Protein AF-A0A9E1S412-F1 (afdb_monomer)

Nearest PDB structures (foldseek):
  6pbd-assembly1_A  TM=6.858E-01  e=4.373E-04  Caulobacter vibrioides
  6pbd-assembly1_B  TM=6.232E-01  e=2.403E-04  Caulobacter vibrioides

pLDDT: mean 79.38, std 18.87, range [29.25, 98.44]

Foldseek 3Di:
DDDDDDDDDDDDDPDDVVRVVLVVQQPDDDDDHDAALVVLLVCLLQDLCQFVDAQLVLQVLQQLLLCVLQVNPHPVRHPDPDGDDHPQWGKAFLCALLNVVAPDDDPPDDPVNQNSLSSHSLRIHTDGPVLCVQAPNAHCDDDSHPLVSCVVPNDGSLSVVVCVPQPSDDDSVSSSVSSSVSSSSSCVSPPRRPPRDHDPPPPPPPPDGGPDDAQQNCCSVVLDHAQWKKDFPDPVRPPFIWGQHSNRWIGGPNDTHPHQQVVVCVVVVDRDDRQQTMWIDDPNDIGRSVVSVVVSCVVSVHDDPPPPDD

Structure (mmCIF, N/CA/C/O backbone):
data_AF-A0A9E1S412-F1
#
_entry.id   AF-A0A9E1S412-F1
#
loop_
_atom_site.group_PDB
_atom_site.id
_atom_site.type_symbol
_atom_site.label_atom_id
_atom_site.label_alt_id
_atom_site.label_comp_id
_atom_site.label_asym_id
_atom_site.label_entity_id
_atom_site.label_seq_id
_atom_site.pdbx_PDB_ins_code
_atom_site.Cartn_x
_atom_site.Cartn_y
_atom_site.Cartn_z
_atom_site.occupancy
_atom_site.B_iso_or_equiv
_atom_site.auth_seq_id
_atom_site.auth_comp_id
_atom_site.auth_asym_id
_atom_site.auth_atom_id
_atom_site.pdbx_PDB_model_num
ATOM 1 N N . MET A 1 1 ? -3.615 66.975 25.164 1.00 39.19 1 MET A N 1
ATOM 2 C CA . MET A 1 1 ? -4.094 66.264 23.963 1.00 39.19 1 MET A CA 1
ATOM 3 C C . MET A 1 1 ? -3.037 65.245 23.604 1.00 39.19 1 MET A C 1
ATOM 5 O O . MET A 1 1 ? -2.014 65.592 23.035 1.00 39.19 1 MET A O 1
ATOM 9 N N . THR A 1 2 ? -3.237 64.037 24.107 1.00 38.09 2 THR A N 1
ATOM 10 C CA . THR A 1 2 ? -2.437 62.837 23.865 1.00 38.09 2 THR A CA 1
ATOM 11 C C . THR A 1 2 ? -2.803 62.297 22.485 1.00 38.09 2 THR A C 1
ATOM 13 O O . THR A 1 2 ? -3.971 62.000 22.249 1.00 38.09 2 THR A O 1
ATOM 16 N N . GLY A 1 3 ? -1.840 62.254 21.565 1.00 35.47 3 GLY A N 1
ATOM 17 C CA . GLY A 1 3 ? -1.985 61.601 20.266 1.00 35.47 3 GLY A CA 1
ATOM 18 C C . GLY A 1 3 ? -1.289 60.250 20.325 1.00 35.47 3 GLY A C 1
ATOM 19 O O . GLY A 1 3 ? -0.070 60.209 20.463 1.00 35.47 3 GLY A O 1
ATOM 20 N N . ASP A 1 4 ? -2.092 59.193 20.299 1.00 37.78 4 ASP A N 1
ATOM 21 C CA . ASP A 1 4 ? -1.683 57.792 20.302 1.00 37.78 4 ASP A CA 1
ATOM 22 C C . ASP A 1 4 ? -0.984 57.416 18.987 1.00 37.78 4 ASP A C 1
ATOM 24 O O . ASP A 1 4 ? -1.357 57.895 17.910 1.00 37.78 4 ASP A O 1
ATOM 28 N N . SER A 1 5 ? 0.034 56.562 19.089 1.00 37.34 5 SER A N 1
ATOM 29 C CA . SER A 1 5 ? 0.754 55.972 17.955 1.00 37.34 5 SER A CA 1
ATOM 30 C C . SER A 1 5 ? -0.156 55.041 17.145 1.00 37.34 5 SER A C 1
ATOM 32 O O . SER A 1 5 ? -0.954 54.316 17.737 1.00 37.34 5 SER A O 1
ATOM 34 N N . PRO A 1 6 ? -0.012 54.967 15.810 1.00 40.72 6 PRO A N 1
ATOM 35 C CA . PRO A 1 6 ? -0.669 53.930 15.035 1.00 40.72 6 PRO A CA 1
ATOM 36 C C . PRO A 1 6 ? 0.031 52.583 15.253 1.00 40.72 6 PRO A C 1
ATOM 38 O O . PRO A 1 6 ? 1.228 52.420 15.009 1.00 40.72 6 PRO A O 1
ATOM 41 N N . ASP A 1 7 ? -0.780 51.650 15.730 1.00 40.22 7 ASP A N 1
ATOM 42 C CA . ASP A 1 7 ? -0.533 50.235 15.962 1.00 40.22 7 ASP A CA 1
ATOM 43 C C . ASP A 1 7 ? 0.070 49.558 14.715 1.00 40.22 7 ASP A C 1
ATOM 45 O O . ASP A 1 7 ? -0.512 49.563 13.624 1.00 40.22 7 ASP A O 1
ATOM 49 N N . THR A 1 8 ? 1.272 48.998 14.855 1.00 37.06 8 THR A N 1
ATOM 50 C CA . THR A 1 8 ? 1.913 48.185 13.819 1.00 37.06 8 THR A CA 1
ATOM 51 C C . THR A 1 8 ? 1.255 46.814 13.810 1.00 37.06 8 THR A C 1
ATOM 53 O O . THR A 1 8 ? 1.622 45.943 14.598 1.00 37.06 8 THR A O 1
ATOM 56 N N . ALA A 1 9 ? 0.295 46.612 12.909 1.00 35.53 9 ALA A N 1
ATOM 57 C CA . ALA A 1 9 ? -0.273 45.297 12.650 1.00 35.53 9 ALA A CA 1
ATOM 58 C C . ALA A 1 9 ? 0.839 44.323 12.219 1.00 35.53 9 ALA A C 1
ATOM 60 O O . ALA A 1 9 ? 1.439 44.465 11.151 1.00 35.53 9 ALA A O 1
ATOM 61 N N . THR A 1 10 ? 1.127 43.335 13.063 1.00 34.06 10 THR A N 1
ATOM 62 C CA . THR A 1 10 ? 1.978 42.194 12.725 1.00 34.06 10 THR A CA 1
ATOM 63 C C . THR A 1 10 ? 1.306 41.373 11.617 1.00 34.06 10 THR A C 1
ATOM 65 O O . THR A 1 10 ? 0.131 41.023 11.742 1.00 34.06 10 THR A O 1
ATOM 68 N N . PRO A 1 11 ? 2.005 41.055 10.511 1.00 33.34 11 PRO A N 1
ATOM 69 C CA . PRO A 1 11 ? 1.415 40.271 9.437 1.00 33.34 11 PRO A CA 1
ATOM 70 C C . PRO A 1 11 ? 1.185 38.833 9.912 1.00 33.34 11 PRO A C 1
ATOM 72 O O . PRO A 1 11 ? 2.072 38.204 10.489 1.00 33.34 11 PRO A O 1
ATOM 75 N N . TYR A 1 12 ? -0.016 38.313 9.660 1.00 33.06 12 TYR A N 1
ATOM 76 C CA . TYR A 1 12 ? -0.374 36.920 9.911 1.00 33.06 12 TYR A CA 1
ATOM 77 C C . TYR A 1 12 ? 0.504 36.023 9.022 1.00 33.06 12 TYR A C 1
ATOM 79 O O . TYR A 1 12 ? 0.342 35.988 7.801 1.00 33.06 12 TYR A O 1
ATOM 87 N N . VAL A 1 13 ? 1.489 35.348 9.619 1.00 34.59 13 VAL A N 1
ATOM 88 C CA . VAL A 1 13 ? 2.368 34.411 8.912 1.00 34.59 13 VAL A CA 1
ATOM 89 C C . VAL A 1 13 ? 1.616 33.094 8.766 1.00 34.59 13 VAL A C 1
ATOM 91 O O . VAL A 1 13 ? 1.436 32.365 9.740 1.00 34.59 13 VAL A O 1
ATOM 94 N N . TRP A 1 14 ? 1.173 32.779 7.551 1.00 29.25 14 TRP A N 1
ATOM 95 C CA . TRP A 1 14 ? 0.696 31.438 7.223 1.00 29.25 14 TRP A CA 1
ATOM 96 C C . TRP A 1 14 ? 1.839 30.444 7.454 1.00 29.25 14 TRP A C 1
ATOM 98 O O . TRP A 1 14 ? 2.854 30.490 6.759 1.00 29.25 14 TRP A O 1
ATOM 108 N N . GLN A 1 15 ? 1.706 29.563 8.445 1.00 31.62 15 GLN A N 1
ATOM 109 C CA . GLN A 1 15 ? 2.625 28.440 8.603 1.00 31.62 15 GLN A CA 1
ATOM 110 C C . GLN A 1 15 ? 2.306 27.404 7.521 1.00 31.62 15 GLN A C 1
ATOM 112 O O . GLN A 1 15 ? 1.174 26.938 7.405 1.00 31.62 15 GLN A O 1
ATOM 117 N N . THR A 1 16 ? 3.296 27.056 6.704 1.00 37.75 16 THR A N 1
ATOM 118 C CA . THR A 1 16 ? 3.197 25.976 5.715 1.00 37.75 16 THR A CA 1
ATOM 119 C C . THR A 1 16 ? 2.869 24.655 6.436 1.00 37.75 16 THR A C 1
ATOM 121 O O . THR A 1 16 ? 3.415 24.437 7.519 1.00 37.75 16 THR A O 1
ATOM 124 N N . PRO A 1 17 ? 2.065 23.731 5.866 1.00 48.97 17 PRO A N 1
ATOM 125 C CA . PRO A 1 17 ? 1.661 22.484 6.538 1.00 48.97 17 PRO A CA 1
ATOM 126 C C . PRO A 1 17 ? 2.831 21.659 7.094 1.00 48.97 17 PRO A C 1
ATOM 128 O O . PRO A 1 17 ? 2.714 21.050 8.154 1.00 48.97 17 PRO A O 1
ATOM 131 N N . LYS A 1 18 ? 3.994 21.720 6.429 1.00 50.47 18 LYS A N 1
ATOM 132 C CA . LYS A 1 18 ? 5.251 21.105 6.878 1.00 50.47 18 LYS A CA 1
ATOM 133 C C . LYS A 1 18 ? 5.673 21.569 8.281 1.00 50.47 18 LYS A C 1
ATOM 135 O O . LYS A 1 18 ? 6.082 20.747 9.089 1.00 50.47 18 LYS A O 1
ATOM 140 N N . ASN A 1 19 ? 5.516 22.857 8.591 1.00 54.50 19 ASN A N 1
ATOM 141 C CA . ASN A 1 19 ? 5.926 23.435 9.874 1.00 54.50 19 ASN A CA 1
ATOM 142 C C . ASN A 1 19 ? 4.977 23.047 11.017 1.00 54.50 19 ASN A C 1
ATOM 144 O O . ASN A 1 19 ? 5.411 22.952 12.161 1.00 54.50 19 ASN A O 1
ATOM 148 N N . ILE A 1 20 ? 3.700 22.810 10.706 1.00 58.69 20 ILE A N 1
ATOM 149 C CA . ILE A 1 20 ? 2.689 22.394 11.687 1.00 58.69 20 ILE A CA 1
ATOM 150 C C . ILE A 1 20 ? 2.916 20.931 12.074 1.00 58.69 20 ILE A C 1
ATOM 152 O O . ILE A 1 20 ? 3.012 20.622 13.256 1.00 58.69 20 ILE A O 1
ATOM 156 N N . VAL A 1 21 ? 3.090 20.054 11.080 1.00 59.97 21 VAL A N 1
ATOM 157 C CA . VAL A 1 21 ? 3.388 18.630 11.306 1.00 59.97 21 VAL A CA 1
ATOM 158 C C . VAL A 1 21 ? 4.716 18.461 12.042 1.00 59.97 21 VAL A C 1
ATOM 160 O O . VAL A 1 21 ? 4.792 17.694 12.994 1.00 59.97 21 VAL A O 1
ATOM 163 N N . GLN A 1 22 ? 5.749 19.215 11.651 1.00 60.22 22 GLN A N 1
ATOM 164 C CA . GLN A 1 22 ? 7.050 19.168 12.314 1.00 60.22 22 GLN A CA 1
ATOM 165 C C . GLN A 1 22 ? 6.948 19.555 13.792 1.00 60.22 22 GLN A C 1
ATOM 167 O O . GLN A 1 22 ? 7.463 18.838 14.642 1.00 60.22 22 GLN A O 1
ATOM 172 N N . LYS A 1 23 ? 6.253 20.657 14.101 1.00 61.94 23 LYS A N 1
ATOM 173 C CA . LYS A 1 23 ? 6.053 21.107 15.479 1.00 61.94 23 LYS A CA 1
ATOM 174 C C . LYS A 1 23 ? 5.300 20.064 16.311 1.00 61.94 23 LYS A C 1
ATOM 176 O O . LYS A 1 23 ? 5.753 19.729 17.399 1.00 61.94 23 LYS A O 1
ATOM 181 N N . GLU A 1 24 ? 4.199 19.534 15.782 1.00 63.19 24 GLU A N 1
ATOM 182 C CA . GLU A 1 24 ? 3.374 18.543 16.481 1.00 63.19 24 GLU A CA 1
ATOM 183 C C . GLU A 1 24 ? 4.162 17.258 16.774 1.00 63.19 24 GLU A C 1
ATOM 185 O O . GLU A 1 24 ? 4.124 16.743 17.886 1.00 63.19 24 GLU A O 1
ATOM 190 N N . LEU A 1 25 ? 4.944 16.771 15.804 1.00 58.53 25 LEU A N 1
ATOM 191 C CA . LEU A 1 25 ? 5.782 15.582 15.975 1.00 58.53 25 LEU A CA 1
ATOM 192 C C . LEU A 1 25 ? 6.907 15.798 16.997 1.00 58.53 25 LEU A C 1
ATOM 194 O O . LEU A 1 25 ? 7.228 14.882 17.747 1.00 58.53 25 LEU A O 1
ATOM 198 N N . THR A 1 26 ? 7.509 16.990 17.058 1.00 60.19 26 THR A N 1
ATOM 199 C CA . THR A 1 26 ? 8.566 17.300 18.040 1.00 60.19 26 THR A CA 1
ATOM 200 C C . THR A 1 26 ? 8.026 17.441 19.471 1.00 60.19 26 THR A C 1
ATOM 202 O O . THR A 1 26 ? 8.777 17.251 20.426 1.00 60.19 26 THR A O 1
ATOM 205 N N . GLU A 1 27 ? 6.739 17.750 19.642 1.00 64.75 27 GLU A N 1
ATOM 206 C CA . GLU A 1 27 ? 6.094 17.902 20.954 1.00 64.75 27 GLU A CA 1
ATOM 207 C C . GLU A 1 27 ? 5.559 16.568 21.536 1.00 64.75 27 GLU A C 1
ATOM 209 O O . GLU A 1 27 ? 5.221 16.509 22.721 1.00 64.75 27 GLU A O 1
ATOM 214 N N . GLN A 1 28 ? 5.534 15.473 20.761 1.00 58.72 28 GLN A N 1
ATOM 215 C CA . GLN A 1 28 ? 5.089 14.143 21.210 1.00 58.72 28 GLN A CA 1
ATOM 216 C C . GLN A 1 28 ? 6.216 13.351 21.895 1.00 58.72 28 GLN A C 1
ATOM 218 O O . GLN A 1 28 ? 7.282 13.161 21.317 1.00 58.72 28 GLN A O 1
ATOM 223 N N . THR A 1 29 ? 5.990 12.840 23.116 1.00 51.75 29 THR A N 1
ATOM 224 C CA . THR A 1 29 ? 7.086 12.264 23.928 1.00 51.75 29 THR A CA 1
ATOM 225 C C . THR A 1 29 ? 6.933 10.823 24.429 1.00 51.75 29 THR A C 1
ATOM 227 O O . THR A 1 29 ? 7.958 10.257 24.792 1.00 51.75 29 THR A O 1
ATOM 230 N N . GLU A 1 30 ? 5.760 10.161 24.428 1.00 51.12 30 GLU A N 1
ATOM 231 C CA . GLU A 1 30 ? 5.682 8.823 25.079 1.00 51.12 30 GLU A CA 1
ATOM 232 C C . GLU A 1 30 ? 4.890 7.691 24.381 1.00 51.12 30 GLU A C 1
ATOM 234 O O . GLU A 1 30 ? 5.199 6.530 24.645 1.00 51.12 30 GLU A O 1
ATOM 239 N N . ALA A 1 31 ? 3.934 7.946 23.471 1.00 46.09 31 ALA A N 1
ATOM 240 C CA . ALA A 1 31 ? 3.118 6.868 22.859 1.00 46.09 31 ALA A CA 1
ATOM 241 C C . ALA A 1 31 ? 3.004 6.889 21.319 1.00 46.09 31 ALA A C 1
ATOM 243 O O . ALA A 1 31 ? 2.560 5.905 20.733 1.00 46.09 31 ALA A O 1
ATOM 244 N N . LEU A 1 32 ? 3.411 7.984 20.668 1.00 51.34 32 LEU A N 1
ATOM 245 C CA . LEU A 1 32 ? 3.222 8.242 19.230 1.00 51.34 32 LEU A CA 1
ATOM 246 C C . LEU A 1 32 ? 4.526 8.645 18.512 1.00 51.34 32 LEU A C 1
ATOM 248 O O . LEU A 1 32 ? 4.483 9.136 17.389 1.00 51.34 32 LEU A O 1
ATOM 252 N N . ALA A 1 33 ? 5.688 8.473 19.151 1.00 56.91 33 ALA A N 1
ATOM 253 C CA . ALA A 1 33 ? 6.927 9.018 18.604 1.00 56.91 33 ALA A CA 1
ATOM 254 C C . ALA A 1 33 ? 7.311 8.345 17.275 1.00 56.91 33 ALA A C 1
ATOM 256 O O . ALA A 1 33 ? 7.256 7.119 17.133 1.00 56.91 33 ALA A O 1
ATOM 257 N N . TRP A 1 34 ? 7.732 9.171 16.322 1.00 66.06 34 TRP A N 1
ATOM 258 C CA . TRP A 1 34 ? 8.108 8.764 14.975 1.00 66.06 34 TRP A CA 1
ATOM 259 C C . TRP A 1 34 ? 9.398 7.919 15.010 1.00 66.06 34 TRP A C 1
ATOM 261 O O . TRP A 1 34 ? 10.377 8.320 15.653 1.00 66.06 34 TRP A O 1
ATOM 271 N N . PRO A 1 35 ? 9.447 6.735 14.373 1.00 71.94 35 PRO A N 1
ATOM 272 C CA . PRO A 1 35 ? 10.670 5.939 14.344 1.00 71.94 35 PRO A CA 1
ATOM 273 C C . PRO A 1 35 ? 11.760 6.684 13.569 1.00 71.94 35 PRO A C 1
ATOM 275 O O . PRO A 1 35 ? 11.462 7.367 12.597 1.00 71.94 35 PRO A O 1
ATOM 278 N N . GLY A 1 36 ? 13.025 6.526 13.969 1.00 77.88 36 GLY A N 1
ATOM 279 C CA . GLY A 1 36 ? 14.158 6.983 13.152 1.00 77.88 36 GLY A CA 1
ATOM 280 C C . GLY A 1 36 ? 14.131 6.345 11.756 1.00 77.88 36 GLY A C 1
ATOM 281 O O . GLY A 1 36 ? 13.702 5.199 11.642 1.00 77.88 36 GLY A O 1
ATOM 282 N N . ASP A 1 37 ? 14.639 7.029 10.725 1.00 84.38 37 ASP A N 1
ATOM 283 C CA . ASP A 1 37 ? 14.577 6.558 9.328 1.00 84.38 37 ASP A CA 1
ATOM 284 C C . ASP A 1 37 ? 15.148 5.139 9.171 1.00 84.38 37 ASP A C 1
ATOM 286 O O . ASP A 1 37 ? 14.521 4.268 8.576 1.00 84.38 37 ASP A O 1
ATOM 290 N N . GLN A 1 38 ? 16.295 4.861 9.800 1.00 83.12 38 GLN A N 1
ATOM 291 C CA . GLN A 1 38 ? 16.907 3.529 9.785 1.00 83.12 38 GLN A CA 1
ATOM 292 C C . GLN A 1 38 ? 16.012 2.466 10.440 1.00 83.12 38 GLN A C 1
ATOM 294 O O . GLN A 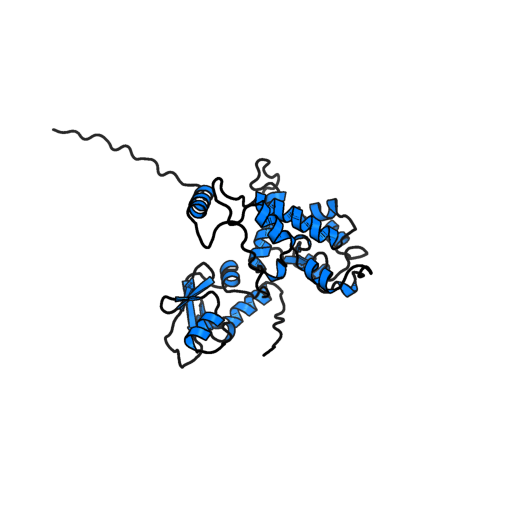1 38 ? 15.872 1.358 9.930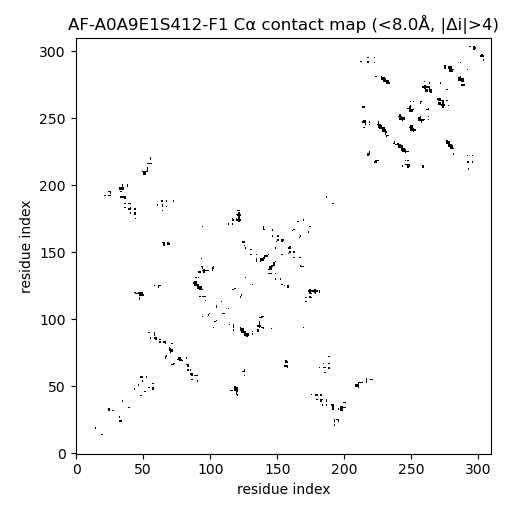 1.00 83.12 38 GLN A O 1
ATOM 299 N N . ALA A 1 39 ? 15.376 2.815 11.557 1.00 79.81 39 ALA A N 1
ATOM 300 C CA . ALA A 1 39 ? 14.492 1.910 12.278 1.00 79.81 39 ALA A CA 1
ATOM 301 C C . ALA A 1 39 ? 13.198 1.647 11.483 1.00 79.81 39 ALA A C 1
ATOM 303 O O . ALA A 1 39 ? 12.689 0.529 11.476 1.00 79.81 39 ALA A O 1
ATOM 304 N N . LEU A 1 40 ? 12.691 2.662 10.773 1.00 85.12 40 LEU A N 1
ATOM 305 C CA . LEU A 1 40 ? 11.576 2.528 9.838 1.00 85.12 40 LEU A CA 1
ATOM 306 C C . LEU A 1 40 ? 11.928 1.566 8.695 1.00 85.12 40 LEU A C 1
ATOM 308 O O . LEU A 1 40 ? 11.149 0.657 8.412 1.00 85.12 40 LEU A O 1
ATOM 312 N N . ILE A 1 41 ? 13.101 1.737 8.076 1.00 85.62 41 ILE A N 1
ATOM 313 C CA . ILE A 1 41 ? 13.578 0.881 6.981 1.00 85.62 41 ILE A CA 1
ATOM 314 C C . ILE A 1 41 ? 13.687 -0.577 7.442 1.00 85.62 41 ILE A C 1
ATOM 316 O O . ILE A 1 41 ? 13.128 -1.465 6.800 1.00 85.62 41 ILE A O 1
ATOM 320 N N . GLU A 1 42 ? 14.334 -0.825 8.583 1.00 81.50 42 GLU A N 1
ATOM 321 C CA . GLU A 1 42 ? 14.479 -2.170 9.160 1.00 81.50 42 GLU A CA 1
ATOM 322 C C . GLU A 1 42 ? 13.130 -2.813 9.500 1.00 81.50 42 GLU A C 1
ATOM 324 O O . GLU A 1 42 ? 12.935 -4.014 9.310 1.00 81.50 42 GLU A O 1
ATOM 329 N N . TRP A 1 43 ? 12.170 -2.019 9.977 1.00 84.25 43 TRP A N 1
ATOM 330 C CA . TRP A 1 43 ? 10.840 -2.517 10.303 1.00 84.25 43 TRP A CA 1
ATOM 331 C C . TRP A 1 43 ? 10.032 -2.890 9.057 1.00 8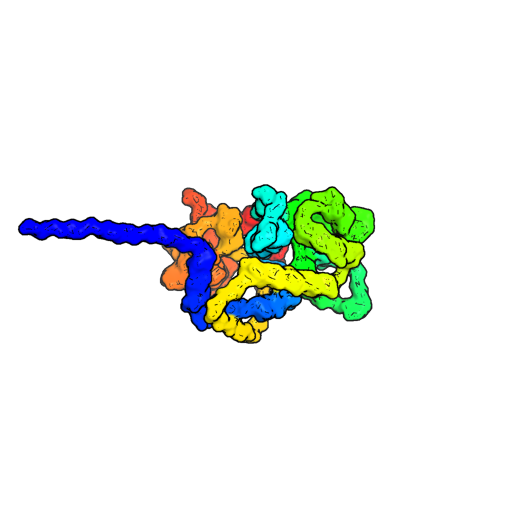4.25 43 TRP A C 1
ATOM 333 O O . TRP A 1 43 ? 9.425 -3.964 9.017 1.00 84.25 43 TRP A O 1
ATOM 343 N N . ILE A 1 44 ? 10.033 -2.035 8.029 1.00 89.88 44 ILE A N 1
ATOM 344 C CA . ILE A 1 44 ? 9.316 -2.301 6.774 1.00 89.88 44 ILE A CA 1
ATOM 345 C C . ILE A 1 44 ? 9.940 -3.489 6.031 1.00 89.88 44 ILE A C 1
ATOM 347 O O . ILE A 1 44 ? 9.191 -4.276 5.449 1.00 89.88 44 ILE A O 1
ATOM 351 N N . ALA A 1 45 ? 11.265 -3.678 6.111 1.00 83.44 45 ALA A N 1
ATOM 352 C CA . ALA A 1 45 ? 11.995 -4.761 5.442 1.00 83.44 45 ALA A CA 1
ATOM 353 C C . ALA A 1 45 ? 11.409 -6.163 5.688 1.00 83.44 45 ALA A C 1
ATOM 355 O O . ALA A 1 45 ? 11.489 -7.029 4.819 1.00 83.44 45 ALA A O 1
ATOM 356 N N . HIS A 1 46 ? 10.790 -6.386 6.849 1.00 80.25 46 HIS A N 1
ATOM 357 C CA . HIS A 1 46 ? 10.232 -7.685 7.232 1.00 80.25 46 HIS A CA 1
ATOM 358 C C . HIS A 1 46 ? 8.740 -7.639 7.570 1.00 80.25 46 HIS A C 1
ATOM 360 O O . HIS A 1 46 ? 8.160 -8.647 7.986 1.00 80.25 46 HIS A O 1
ATOM 366 N N . MET A 1 47 ? 8.090 -6.484 7.419 1.00 86.31 47 MET A N 1
ATOM 367 C CA . MET A 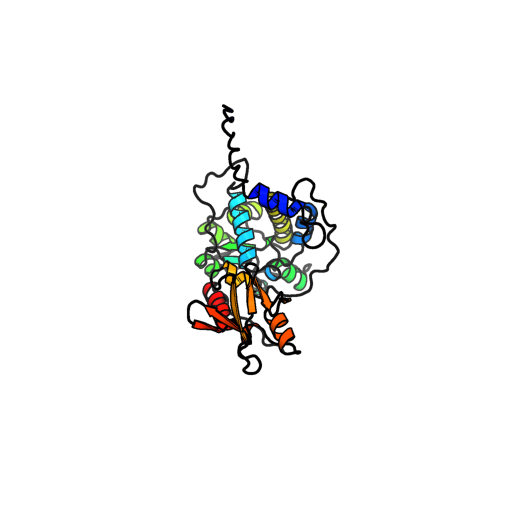1 47 ? 6.670 -6.371 7.712 1.00 86.31 47 MET A CA 1
ATOM 368 C C . MET A 1 47 ? 5.849 -6.985 6.571 1.00 86.31 47 MET A C 1
ATOM 370 O O . MET A 1 47 ? 5.977 -6.523 5.437 1.00 86.31 47 MET A O 1
ATOM 374 N N . PRO A 1 48 ? 4.906 -7.912 6.853 1.00 87.12 48 PRO A N 1
ATOM 375 C CA . PRO A 1 48 ? 3.904 -8.344 5.879 1.00 87.12 48 PRO A CA 1
ATOM 376 C C . PRO A 1 48 ? 2.894 -7.209 5.637 1.00 87.12 48 PRO A C 1
ATOM 378 O O . PRO A 1 48 ? 1.751 -7.262 6.095 1.00 87.12 48 PRO A O 1
ATOM 381 N N . ILE A 1 49 ? 3.348 -6.146 4.969 1.00 89.31 49 ILE A N 1
ATOM 382 C CA . ILE A 1 49 ? 2.692 -4.840 4.883 1.00 89.31 49 ILE A CA 1
ATOM 383 C C . ILE A 1 49 ? 1.301 -4.957 4.265 1.00 89.31 49 ILE A C 1
ATOM 385 O O . ILE A 1 49 ? 0.371 -4.312 4.744 1.00 89.31 49 ILE A O 1
ATOM 389 N N . TYR A 1 50 ? 1.128 -5.854 3.287 1.00 89.38 50 TYR A N 1
ATOM 390 C CA . TYR A 1 50 ? -0.168 -6.118 2.660 1.00 89.38 50 TYR A CA 1
ATOM 391 C C . TYR A 1 50 ? -1.216 -6.617 3.661 1.00 89.38 50 TYR A C 1
ATOM 393 O O . TYR A 1 50 ? -2.396 -6.301 3.553 1.00 89.38 50 TYR A O 1
ATOM 401 N N . ARG A 1 51 ? -0.777 -7.381 4.669 1.00 83.31 51 ARG A N 1
ATOM 402 C CA . ARG A 1 51 ? -1.626 -7.899 5.748 1.00 83.31 51 ARG A CA 1
ATOM 403 C C . ARG A 1 51 ? -1.659 -6.988 6.969 1.00 83.31 51 ARG A C 1
ATOM 405 O O . ARG A 1 51 ? -2.310 -7.351 7.938 1.00 83.31 51 ARG A O 1
ATOM 412 N N . LYS A 1 52 ? -0.923 -5.878 7.001 1.00 81.31 52 LYS A N 1
ATOM 413 C CA . LYS A 1 52 ? -0.821 -5.014 8.190 1.00 81.31 52 LYS A CA 1
ATOM 414 C C . LYS A 1 52 ? -1.401 -3.635 7.977 1.00 81.31 52 LYS A C 1
ATOM 416 O O . LYS A 1 52 ? -1.969 -3.073 8.907 1.00 81.31 52 LYS A O 1
ATOM 421 N N . LEU A 1 53 ? -1.264 -3.106 6.771 1.00 78.62 53 LEU A N 1
ATOM 422 C CA . LEU A 1 53 ? -1.875 -1.855 6.381 1.00 78.62 53 LEU A CA 1
ATOM 423 C C . LEU A 1 53 ? -3.146 -2.154 5.616 1.00 78.62 53 LEU A C 1
ATOM 425 O O . LEU A 1 53 ? -3.229 -3.110 4.845 1.00 78.62 53 LEU A O 1
ATOM 429 N N . SER A 1 54 ? -4.121 -1.278 5.790 1.00 81.75 54 SER A N 1
ATOM 430 C CA . SER A 1 54 ? -5.277 -1.310 4.930 1.00 81.75 54 SER A CA 1
ATOM 431 C C . SER A 1 54 ? -4.905 -0.999 3.482 1.00 81.75 54 SER A C 1
ATOM 433 O O . SER A 1 54 ? -3.924 -0.302 3.192 1.00 81.75 54 SER A O 1
ATOM 435 N N . ARG A 1 55 ? -5.723 -1.486 2.545 1.00 81.94 55 ARG A N 1
ATOM 436 C CA . ARG A 1 55 ? -5.506 -1.278 1.107 1.00 81.94 55 ARG A CA 1
ATOM 437 C C . ARG A 1 55 ? -5.470 0.203 0.740 1.00 81.94 55 ARG A C 1
ATOM 439 O O . ARG A 1 55 ? -4.687 0.592 -0.119 1.00 81.94 55 ARG A O 1
ATOM 446 N N . SER A 1 56 ? -6.281 1.037 1.393 1.00 77.69 56 SER A N 1
ATOM 447 C CA . SER A 1 56 ? -6.292 2.479 1.128 1.00 77.69 56 SER A CA 1
ATOM 448 C C . SER A 1 56 ? -4.969 3.134 1.528 1.00 77.69 56 SER A C 1
ATOM 450 O O . SER A 1 56 ? -4.336 3.805 0.710 1.00 77.69 56 SER A O 1
ATOM 452 N N . ARG A 1 57 ? -4.491 2.859 2.749 1.00 86.19 57 ARG A N 1
ATOM 453 C CA . ARG A 1 57 ? -3.213 3.388 3.250 1.00 86.19 57 ARG A CA 1
ATOM 454 C C . ARG A 1 57 ? -2.032 2.879 2.434 1.00 86.19 57 ARG A C 1
ATOM 456 O O . ARG A 1 57 ? -1.159 3.656 2.066 1.00 86.19 57 ARG A O 1
ATOM 463 N N . LEU A 1 58 ? -2.024 1.595 2.095 1.00 91.06 58 LEU A N 1
ATOM 464 C CA . LEU A 1 58 ? -0.963 1.004 1.287 1.00 91.06 58 LEU A CA 1
ATOM 465 C C . LEU A 1 58 ? -0.934 1.577 -0.136 1.00 91.06 58 LEU A C 1
ATOM 467 O O . LEU A 1 58 ? 0.138 1.858 -0.668 1.00 91.06 58 LEU A O 1
ATOM 471 N N . ARG A 1 59 ? -2.104 1.834 -0.731 1.00 93.75 59 ARG A N 1
ATOM 472 C CA . ARG A 1 59 ? -2.208 2.518 -2.023 1.00 93.75 59 ARG A CA 1
ATOM 473 C C . ARG A 1 59 ? -1.674 3.940 -1.927 1.00 93.75 59 ARG A C 1
ATOM 475 O O . ARG A 1 59 ? -0.876 4.323 -2.771 1.00 93.75 59 ARG A O 1
ATOM 482 N N . MET A 1 60 ? -2.065 4.692 -0.898 1.00 94.25 60 MET A N 1
ATOM 483 C CA . MET A 1 60 ? -1.555 6.044 -0.656 1.00 94.25 60 MET A CA 1
ATOM 484 C C . MET A 1 60 ? -0.022 6.055 -0.573 1.00 94.25 60 MET A C 1
ATOM 486 O O . MET A 1 60 ? 0.614 6.923 -1.165 1.00 94.25 60 MET A O 1
ATOM 490 N N . VAL A 1 61 ? 0.574 5.074 0.114 1.00 96.31 61 VAL A N 1
ATOM 491 C CA . VAL A 1 61 ? 2.034 4.925 0.201 1.00 96.31 61 VAL A CA 1
ATOM 492 C C . VAL A 1 61 ? 2.649 4.690 -1.181 1.00 96.31 61 VAL A C 1
ATOM 494 O O . VAL A 1 61 ? 3.569 5.408 -1.565 1.00 96.31 61 VAL A O 1
ATOM 497 N N . LEU A 1 62 ? 2.124 3.746 -1.967 1.00 97.81 62 LEU A N 1
ATOM 498 C CA . LEU A 1 62 ? 2.635 3.471 -3.316 1.00 97.81 62 LEU A CA 1
ATOM 499 C C . LEU A 1 62 ? 2.420 4.646 -4.291 1.00 97.81 62 LEU A C 1
ATOM 501 O O . LEU A 1 62 ? 3.264 4.900 -5.146 1.00 97.81 62 LEU A O 1
ATOM 505 N N . GLU A 1 63 ? 1.321 5.392 -4.157 1.00 96.75 63 GLU A N 1
ATOM 506 C CA . GLU A 1 63 ? 1.054 6.605 -4.940 1.00 96.75 63 GLU A CA 1
ATOM 507 C C . GLU A 1 63 ? 2.024 7.739 -4.572 1.00 96.75 63 GLU A C 1
ATOM 509 O O . GLU A 1 63 ? 2.461 8.488 -5.445 1.00 96.75 63 GLU A O 1
ATOM 514 N N . ALA A 1 64 ? 2.403 7.856 -3.295 1.00 96.94 64 ALA A N 1
ATOM 515 C CA . ALA A 1 64 ? 3.430 8.795 -2.857 1.00 96.94 64 ALA A CA 1
ATOM 516 C C . ALA A 1 64 ? 4.817 8.413 -3.395 1.00 96.94 64 ALA A C 1
ATOM 518 O O . ALA A 1 64 ? 5.554 9.291 -3.841 1.00 96.94 64 ALA A O 1
ATOM 519 N N . VAL A 1 65 ? 5.145 7.115 -3.421 1.00 97.75 65 VAL A N 1
ATOM 520 C CA . VAL A 1 65 ? 6.365 6.602 -4.064 1.00 97.75 65 VAL A CA 1
ATOM 521 C C . VAL A 1 65 ? 6.386 6.961 -5.552 1.00 97.75 65 VAL A C 1
ATOM 523 O O . VAL A 1 65 ? 7.393 7.474 -6.032 1.00 97.75 65 VAL A O 1
ATOM 526 N N . GLU A 1 66 ? 5.292 6.738 -6.287 1.00 97.25 66 GLU A N 1
ATOM 527 C CA . GLU A 1 66 ? 5.196 7.117 -7.705 1.00 97.25 66 GLU A CA 1
ATOM 528 C C . GLU A 1 66 ? 5.419 8.624 -7.905 1.00 97.25 66 GLU A C 1
ATOM 530 O O . GLU A 1 66 ? 6.216 9.028 -8.751 1.00 97.25 66 GLU A O 1
ATOM 535 N N . ASP A 1 67 ? 4.764 9.462 -7.097 1.00 96.50 67 ASP A N 1
ATOM 536 C CA . ASP A 1 67 ? 4.946 10.914 -7.135 1.00 96.50 67 ASP A CA 1
ATOM 537 C C . ASP A 1 67 ? 6.407 11.321 -6.865 1.00 96.50 67 ASP A C 1
ATOM 539 O O . ASP A 1 67 ? 6.950 12.171 -7.577 1.00 96.50 67 ASP A O 1
ATOM 543 N N . HIS A 1 68 ? 7.058 10.714 -5.869 1.00 96.38 68 HIS A N 1
ATOM 544 C CA . HIS A 1 68 ? 8.460 10.988 -5.534 1.00 96.38 68 HIS A CA 1
ATOM 545 C C . HIS A 1 68 ? 9.410 10.569 -6.655 1.00 96.38 68 HIS A C 1
ATOM 547 O O . HIS A 1 68 ? 10.288 11.338 -7.042 1.00 96.38 68 HIS A O 1
ATOM 553 N N . LEU A 1 69 ? 9.191 9.392 -7.249 1.00 94.81 69 LEU A N 1
ATOM 554 C CA . LEU A 1 69 ? 9.947 8.913 -8.410 1.00 94.81 69 LEU A CA 1
ATOM 555 C C . LEU A 1 69 ? 9.751 9.806 -9.645 1.00 94.81 69 LEU A C 1
ATOM 557 O O . LEU A 1 69 ? 10.661 9.954 -10.462 1.00 94.81 69 LEU A O 1
ATOM 561 N N . LEU A 1 70 ? 8.582 10.438 -9.768 1.00 94.25 70 LEU A N 1
ATOM 562 C CA . LEU A 1 70 ? 8.305 11.481 -10.755 1.00 94.25 70 LEU A CA 1
ATOM 563 C C . LEU A 1 70 ? 8.981 12.821 -10.439 1.00 94.25 70 LEU A C 1
ATOM 565 O O . LEU A 1 70 ? 8.984 13.705 -11.297 1.00 94.25 70 LEU A O 1
ATOM 569 N N . GLY A 1 71 ? 9.552 12.974 -9.245 1.00 93.88 71 GLY A N 1
ATOM 570 C CA . GLY A 1 71 ? 10.266 14.158 -8.780 1.00 93.88 71 GLY A CA 1
ATOM 571 C C . GLY A 1 71 ? 9.412 15.147 -7.983 1.00 93.88 71 GLY A C 1
ATOM 572 O O . GLY A 1 71 ? 9.914 16.205 -7.591 1.00 93.88 71 GLY A O 1
ATOM 573 N N . TRP A 1 72 ? 8.142 14.833 -7.703 1.00 92.50 72 TRP A N 1
ATOM 574 C CA . TRP A 1 72 ? 7.300 15.660 -6.837 1.00 92.50 72 TRP A CA 1
ATOM 575 C C . TRP A 1 72 ? 7.840 15.663 -5.406 1.00 92.50 72 TRP A C 1
ATOM 577 O O . TRP A 1 72 ? 8.083 14.614 -4.827 1.00 92.50 72 TRP A O 1
ATOM 587 N N . GLY A 1 73 ? 7.994 16.851 -4.816 1.00 87.25 73 GLY A N 1
ATOM 588 C CA . GLY A 1 73 ? 8.540 16.992 -3.459 1.00 87.25 73 GLY A CA 1
ATOM 589 C C . GLY A 1 73 ? 10.069 16.916 -3.375 1.00 87.25 73 GLY A C 1
ATOM 590 O O . GLY A 1 73 ? 10.614 17.141 -2.300 1.00 87.25 73 GLY A O 1
ATOM 591 N N . THR A 1 74 ? 10.761 16.684 -4.496 1.00 90.12 74 THR A N 1
ATOM 592 C CA . THR A 1 74 ? 12.230 16.672 -4.575 1.00 90.12 74 THR A CA 1
ATOM 593 C C . THR A 1 74 ? 12.781 18.014 -5.070 1.00 90.12 74 THR A C 1
ATOM 595 O O . THR A 1 74 ? 12.094 18.752 -5.778 1.00 90.12 74 THR A O 1
ATOM 598 N N . GLU A 1 75 ? 14.052 18.315 -4.782 1.00 88.25 75 GLU A N 1
ATOM 599 C CA . GLU A 1 75 ? 14.732 19.515 -5.309 1.00 88.25 75 GLU A CA 1
ATOM 600 C C . GLU A 1 75 ? 14.870 19.513 -6.838 1.00 88.25 75 GLU A C 1
ATOM 602 O O . GLU A 1 75 ? 14.923 20.570 -7.465 1.00 88.25 75 GLU A O 1
ATOM 607 N N . LYS A 1 76 ? 14.916 18.323 -7.450 1.00 87.19 76 LYS A N 1
ATOM 608 C CA . LYS A 1 76 ? 15.043 18.159 -8.905 1.00 87.19 76 LYS A CA 1
ATOM 609 C C . LYS A 1 76 ? 13.774 18.592 -9.645 1.00 87.19 76 LYS A C 1
ATOM 611 O O . LYS A 1 76 ? 13.851 18.917 -10.828 1.00 87.19 76 LYS A O 1
ATOM 616 N N . GLY A 1 77 ? 12.633 18.606 -8.953 1.00 87.50 77 GLY A N 1
ATOM 617 C CA . GLY A 1 77 ? 11.324 18.842 -9.548 1.00 87.50 77 GLY A CA 1
ATOM 618 C C . GLY A 1 77 ? 10.887 17.709 -10.478 1.00 87.50 77 GLY A C 1
ATOM 619 O O . GLY A 1 77 ? 11.540 16.674 -10.593 1.00 87.50 77 GLY A O 1
ATOM 620 N N . THR A 1 78 ? 9.756 17.910 -11.150 1.00 90.12 78 THR A N 1
ATOM 621 C CA . THR A 1 78 ? 9.152 16.936 -12.064 1.00 90.12 78 THR A CA 1
ATOM 622 C C . THR A 1 78 ? 9.057 17.499 -13.480 1.00 90.12 78 THR A C 1
ATOM 624 O O . THR A 1 78 ? 8.885 18.703 -13.670 1.00 90.12 78 THR A O 1
ATOM 627 N N . TYR A 1 79 ? 9.143 16.622 -14.481 1.00 86.12 79 TYR A N 1
ATOM 628 C CA . TYR A 1 79 ? 8.815 16.953 -15.873 1.00 86.12 79 TYR A CA 1
ATOM 629 C C . TYR A 1 79 ? 7.343 16.680 -16.214 1.00 86.12 79 TYR A C 1
ATOM 631 O O . TYR A 1 79 ? 6.928 16.943 -17.340 1.00 86.12 79 TYR A O 1
ATOM 639 N N . GLN A 1 80 ? 6.565 16.120 -15.282 1.00 87.88 80 GLN A N 1
ATOM 640 C CA . GLN A 1 80 ? 5.142 15.857 -15.482 1.00 87.88 80 GLN A CA 1
ATOM 641 C C . GLN A 1 80 ? 4.296 17.044 -15.034 1.00 87.88 80 GLN A C 1
ATOM 643 O O . GLN A 1 80 ? 4.585 17.696 -14.034 1.00 87.88 80 GLN A O 1
ATOM 648 N N . GLU A 1 81 ? 3.199 17.277 -15.747 1.00 85.56 81 GLU A N 1
ATOM 649 C CA . GLU A 1 81 ? 2.238 18.329 -15.403 1.00 85.56 81 GLU A CA 1
ATOM 650 C C . GLU A 1 81 ? 1.355 17.942 -14.208 1.00 85.56 81 GLU A C 1
ATOM 652 O O . GLU A 1 81 ? 0.860 18.809 -13.488 1.00 85.56 81 GLU A O 1
ATOM 657 N N . THR A 1 82 ? 1.161 16.639 -13.973 1.00 90.00 82 THR A N 1
ATOM 658 C CA . THR A 1 82 ? 0.240 16.124 -12.954 1.00 90.00 82 THR A CA 1
ATOM 659 C C . THR A 1 82 ? 0.862 15.022 -12.104 1.00 90.00 82 THR A C 1
ATOM 661 O O . THR A 1 82 ? 1.690 14.240 -12.570 1.00 90.00 82 THR A O 1
ATOM 664 N N . ARG A 1 83 ? 0.407 14.938 -10.852 1.00 92.00 83 ARG A N 1
ATOM 665 C CA . ARG A 1 83 ? 0.649 13.804 -9.947 1.00 92.00 83 ARG A CA 1
ATOM 666 C C . ARG A 1 83 ? -0.103 12.556 -10.397 1.00 92.00 83 ARG A C 1
ATOM 668 O O . ARG A 1 83 ? -1.047 12.650 -11.188 1.00 92.00 83 ARG A O 1
ATOM 675 N N . VAL A 1 84 ? 0.266 11.400 -9.843 1.00 92.19 84 VAL A N 1
ATOM 676 C CA . VAL A 1 84 ? -0.522 10.179 -10.033 1.00 92.19 84 VAL A CA 1
ATOM 677 C C . VAL A 1 84 ? -1.941 10.394 -9.508 1.00 92.19 84 VAL A C 1
ATOM 679 O O . VAL A 1 84 ? -2.160 10.962 -8.432 1.00 92.19 84 VAL A O 1
ATOM 682 N N . LYS A 1 85 ? -2.935 9.968 -10.287 1.00 88.38 85 LYS A N 1
ATOM 683 C CA . LYS A 1 85 ? -4.334 10.109 -9.894 1.00 88.38 85 LYS A CA 1
ATOM 684 C C . LYS A 1 85 ? -4.611 9.234 -8.671 1.00 88.38 85 LYS A C 1
ATOM 686 O O . LYS A 1 85 ? -4.415 8.023 -8.727 1.00 88.38 85 LYS A O 1
ATOM 691 N N . ARG A 1 86 ? -5.104 9.855 -7.600 1.00 87.81 86 ARG A N 1
ATOM 692 C CA . ARG A 1 86 ? -5.413 9.174 -6.339 1.00 87.81 86 ARG A CA 1
ATOM 693 C C . ARG A 1 86 ? -6.556 8.176 -6.495 1.00 87.81 86 ARG A C 1
ATOM 695 O O . ARG A 1 86 ? -7.471 8.397 -7.296 1.00 87.81 86 ARG A O 1
ATOM 702 N N . HIS A 1 87 ? -6.481 7.080 -5.743 1.00 79.31 87 HIS A N 1
ATOM 703 C CA . HIS A 1 87 ? -7.512 6.039 -5.626 1.00 79.31 87 HIS A CA 1
ATOM 704 C C . HIS A 1 87 ? -7.924 5.386 -6.956 1.00 79.31 87 HIS A C 1
ATOM 706 O O . HIS A 1 87 ? -8.965 4.745 -7.041 1.00 79.31 87 HIS A O 1
ATOM 712 N N . SER A 1 88 ? -7.126 5.554 -8.013 1.00 81.38 88 SER A N 1
ATOM 713 C CA . SER A 1 88 ? -7.479 5.101 -9.367 1.00 81.38 88 SER A CA 1
ATOM 714 C C . SER A 1 88 ? -6.760 3.822 -9.788 1.00 81.38 88 SER A C 1
ATOM 716 O O . SER A 1 88 ? -7.117 3.220 -10.801 1.00 81.38 88 SER A O 1
ATOM 718 N N . PHE A 1 89 ? -5.747 3.413 -9.027 1.00 89.81 89 PHE A N 1
ATOM 719 C CA . PHE A 1 89 ? -4.957 2.218 -9.285 1.00 89.81 89 PHE A CA 1
ATOM 720 C C . PHE A 1 89 ? -5.216 1.157 -8.214 1.00 89.81 89 PHE A C 1
ATOM 722 O O . PHE A 1 89 ? -5.475 1.459 -7.048 1.00 89.81 89 PHE A O 1
ATOM 729 N N . HIS A 1 90 ? -5.140 -0.105 -8.615 1.00 89.81 90 HIS A N 1
ATOM 730 C CA . HIS A 1 90 ? -5.245 -1.254 -7.728 1.00 89.81 90 HIS A CA 1
ATOM 731 C C . HIS A 1 90 ? -3.852 -1.685 -7.289 1.00 89.81 90 HIS A C 1
ATOM 733 O O . HIS A 1 90 ? -2.898 -1.578 -8.059 1.00 89.81 90 HIS A O 1
ATOM 739 N N . ILE A 1 91 ? -3.758 -2.174 -6.055 1.00 95.06 91 ILE A N 1
ATOM 740 C CA . ILE A 1 91 ? -2.542 -2.814 -5.564 1.00 95.06 91 ILE A CA 1
ATOM 741 C C . ILE A 1 91 ? -2.480 -4.202 -6.188 1.00 95.06 91 ILE A C 1
ATOM 743 O O . ILE A 1 91 ? -3.382 -5.010 -5.966 1.00 95.06 91 ILE A O 1
ATOM 747 N N . GLU A 1 92 ? -1.414 -4.462 -6.930 1.00 95.38 92 GLU A N 1
ATOM 748 C CA . GLU A 1 92 ? -1.125 -5.755 -7.535 1.00 95.38 92 GLU A CA 1
ATOM 749 C C . GLU A 1 92 ? 0.100 -6.385 -6.876 1.00 95.38 92 GLU A C 1
ATOM 751 O O . GLU A 1 92 ? 1.078 -5.695 -6.580 1.00 95.38 92 GLU A O 1
ATOM 756 N N . HIS A 1 93 ? 0.068 -7.704 -6.702 1.00 97.38 93 HIS A N 1
ATOM 757 C CA . HIS A 1 93 ? 1.252 -8.471 -6.324 1.00 97.38 93 HIS A CA 1
ATOM 758 C C . HIS A 1 93 ? 2.028 -8.876 -7.574 1.00 97.38 93 HIS A C 1
ATOM 760 O O . HIS A 1 93 ? 1.455 -9.482 -8.471 1.00 97.38 93 HIS A O 1
ATOM 766 N N . LEU A 1 94 ? 3.329 -8.618 -7.647 1.00 97.06 94 LEU A N 1
ATOM 767 C CA . LEU A 1 94 ? 4.164 -9.046 -8.771 1.00 97.06 94 LEU A CA 1
ATOM 768 C C . LEU A 1 94 ? 4.267 -10.576 -8.806 1.00 97.06 94 LEU A C 1
ATOM 770 O O . LEU A 1 94 ? 3.843 -11.193 -9.779 1.00 97.06 94 LEU A O 1
ATOM 774 N N . MET A 1 95 ? 4.703 -11.196 -7.712 1.00 96.88 95 MET A N 1
ATOM 775 C CA . MET A 1 95 ? 4.501 -12.621 -7.452 1.00 96.88 95 MET A CA 1
ATOM 776 C C . MET A 1 95 ? 3.134 -12.806 -6.773 1.00 96.88 95 MET A C 1
ATOM 778 O O . MET A 1 95 ? 2.953 -12.293 -5.668 1.00 96.88 95 MET A O 1
ATOM 782 N N . PRO A 1 96 ? 2.156 -13.479 -7.401 1.00 95.44 96 PRO A N 1
ATOM 783 C CA . PRO A 1 96 ? 0.801 -13.577 -6.866 1.00 95.44 96 PRO A CA 1
ATOM 784 C C . PRO A 1 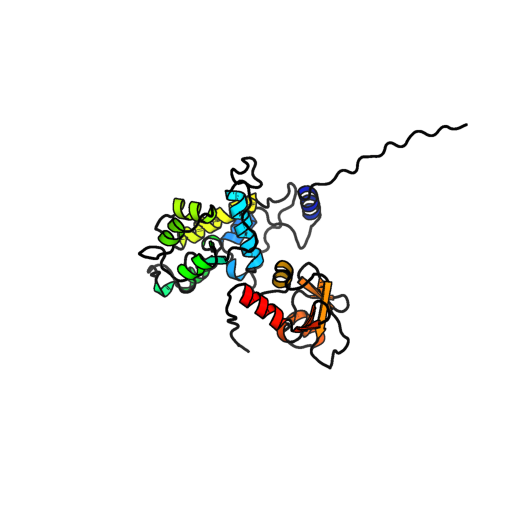96 ? 0.736 -14.439 -5.601 1.00 95.44 96 PRO A C 1
ATOM 786 O O . PRO A 1 96 ? 1.622 -15.240 -5.335 1.00 95.44 96 PRO A O 1
ATOM 789 N N . GLN A 1 97 ? -0.345 -14.317 -4.830 1.00 91.81 97 GLN A N 1
ATOM 790 C CA . GLN A 1 97 ? -0.567 -15.182 -3.662 1.00 91.81 97 GLN A CA 1
ATOM 791 C C . GLN A 1 97 ? -0.777 -16.643 -4.072 1.00 91.81 97 GLN A C 1
ATOM 793 O O . GLN A 1 97 ? -0.239 -17.544 -3.445 1.00 91.81 97 GLN A O 1
ATOM 798 N N . GLU A 1 98 ? -1.459 -16.882 -5.193 1.00 90.56 98 GLU A N 1
ATOM 799 C CA . GLU A 1 98 ? -1.564 -18.207 -5.816 1.00 90.56 98 GLU A CA 1
ATOM 800 C C . GLU A 1 98 ? -0.364 -18.501 -6.739 1.00 90.56 98 GLU A C 1
ATOM 802 O O . GLU A 1 98 ? -0.526 -18.867 -7.908 1.00 90.56 98 GLU A O 1
ATOM 807 N N . TRP A 1 99 ? 0.860 -18.293 -6.246 1.00 94.31 99 TRP A N 1
ATOM 808 C CA . TRP A 1 99 ? 2.090 -18.402 -7.040 1.00 94.31 99 TRP A CA 1
ATOM 809 C C . TRP A 1 99 ? 2.334 -19.815 -7.587 1.00 94.31 99 TRP A C 1
ATOM 811 O O . TRP A 1 99 ? 2.817 -19.959 -8.712 1.00 94.31 99 TRP A O 1
ATOM 821 N N . SER A 1 100 ? 1.942 -20.862 -6.857 1.00 91.94 100 SER A N 1
ATOM 822 C CA . SER A 1 100 ? 2.287 -22.265 -7.152 1.00 91.94 100 SER A CA 1
ATOM 823 C C . SER A 1 100 ? 1.878 -22.759 -8.545 1.00 91.94 100 SER A C 1
ATOM 825 O O . SER A 1 100 ? 2.489 -23.684 -9.077 1.00 91.94 100 SER A O 1
ATOM 827 N N . LYS A 1 101 ? 0.891 -22.118 -9.186 1.00 90.50 101 LYS A N 1
ATOM 828 C CA . LYS A 1 101 ? 0.433 -22.452 -10.547 1.00 90.50 101 LYS A CA 1
ATOM 829 C C . LYS A 1 101 ? 1.472 -22.158 -11.632 1.00 90.50 101 LYS A C 1
ATOM 831 O O . LYS A 1 101 ? 1.539 -22.873 -12.629 1.00 90.50 101 LYS A O 1
ATOM 836 N N . HIS A 1 102 ? 2.239 -21.083 -11.467 1.00 92.19 102 HIS A N 1
ATOM 837 C CA . HIS A 1 102 ? 3.086 -20.526 -12.528 1.00 92.19 102 HIS A CA 1
ATOM 838 C C . HIS A 1 102 ? 4.508 -20.188 -12.071 1.00 92.19 102 HIS A C 1
ATOM 840 O O . HIS A 1 102 ? 5.356 -19.872 -12.904 1.00 92.19 102 HIS A O 1
ATOM 846 N N . TRP A 1 103 ? 4.773 -20.266 -10.768 1.00 93.19 103 TRP A N 1
ATOM 847 C CA . TRP A 1 103 ? 6.034 -19.885 -10.151 1.00 93.19 103 TRP A CA 1
ATOM 848 C C . TRP A 1 103 ? 6.627 -21.102 -9.439 1.00 93.19 103 TRP A C 1
ATOM 850 O O . TRP A 1 103 ? 6.212 -21.417 -8.322 1.00 93.19 103 TRP A O 1
ATOM 860 N N . PRO A 1 104 ? 7.571 -21.822 -10.071 1.00 90.12 104 PRO A N 1
ATOM 861 C CA . PRO A 1 104 ? 8.183 -22.987 -9.446 1.00 90.12 104 PRO A CA 1
ATOM 862 C C . PRO A 1 104 ? 8.889 -22.591 -8.143 1.00 90.12 104 PRO A C 1
ATOM 864 O O . PRO A 1 104 ? 9.463 -21.504 -8.031 1.00 90.12 104 PRO A O 1
ATOM 867 N N . LEU A 1 105 ? 8.813 -23.462 -7.140 1.00 86.19 105 LEU A N 1
ATOM 868 C CA . LEU A 1 105 ? 9.510 -23.295 -5.867 1.00 86.19 105 LEU A CA 1
ATOM 869 C C . LEU A 1 105 ? 10.930 -23.873 -5.985 1.00 86.19 105 LEU A C 1
ATOM 871 O O . LEU A 1 105 ? 11.059 -25.049 -6.335 1.00 86.19 105 LEU A O 1
ATOM 875 N N . PRO A 1 106 ? 11.992 -23.078 -5.755 1.00 82.38 106 PRO A N 1
ATOM 876 C CA . PRO A 1 106 ? 13.352 -23.587 -5.640 1.00 82.38 106 PRO A CA 1
ATOM 877 C C . PRO A 1 106 ? 13.460 -24.600 -4.499 1.00 82.38 106 PRO A C 1
ATOM 879 O O . PRO A 1 106 ? 12.838 -24.420 -3.459 1.00 82.38 106 PRO A O 1
ATOM 882 N N . GLU A 1 107 ? 14.294 -25.630 -4.659 1.00 79.19 107 GLU A N 1
ATOM 883 C CA . GLU A 1 107 ? 14.462 -26.682 -3.638 1.00 79.19 107 GLU A CA 1
ATOM 884 C C . GLU A 1 107 ? 14.955 -26.149 -2.281 1.00 79.19 107 GLU A C 1
ATOM 886 O O . GLU A 1 107 ? 14.704 -26.768 -1.251 1.00 79.19 107 GLU A O 1
ATOM 891 N N . GLU A 1 108 ? 15.646 -25.005 -2.271 1.00 73.94 108 GLU A N 1
ATOM 892 C CA . GLU A 1 108 ? 16.183 -24.381 -1.056 1.00 73.94 108 GLU A CA 1
ATOM 893 C C . GLU A 1 108 ? 15.209 -23.407 -0.371 1.00 73.94 108 GLU A C 1
ATOM 895 O O . GLU A 1 108 ? 15.567 -22.802 0.636 1.00 73.94 108 GLU A O 1
ATOM 900 N N . THR A 1 109 ? 13.994 -23.225 -0.899 1.00 74.00 109 THR A N 1
ATOM 901 C CA . THR A 1 109 ? 13.011 -22.269 -0.368 1.00 74.00 109 THR A CA 1
ATOM 902 C C . THR A 1 109 ? 11.757 -22.988 0.108 1.00 74.00 109 THR A C 1
ATOM 904 O O . THR A 1 109 ? 11.149 -23.751 -0.637 1.00 74.00 109 THR A O 1
ATOM 907 N N . ASP A 1 110 ? 11.348 -22.716 1.347 1.00 83.12 110 ASP A N 1
ATOM 908 C CA . ASP A 1 110 ? 10.103 -23.248 1.905 1.00 83.12 110 ASP A CA 1
ATOM 909 C C . ASP A 1 110 ? 8.879 -22.443 1.432 1.00 83.12 110 ASP A C 1
ATOM 911 O O . ASP A 1 110 ? 8.949 -21.225 1.239 1.00 83.12 110 ASP A O 1
ATOM 915 N N . GLU A 1 111 ? 7.727 -23.104 1.295 1.00 83.38 111 GLU A N 1
ATOM 916 C CA . GLU A 1 111 ? 6.468 -22.447 0.908 1.00 83.38 111 GLU A CA 1
ATOM 917 C C . GLU A 1 111 ? 6.093 -21.320 1.879 1.00 83.38 111 GLU A C 1
ATOM 919 O O . GLU A 1 111 ? 5.696 -20.236 1.452 1.00 83.38 111 GLU A O 1
ATOM 924 N N . THR A 1 112 ? 6.309 -21.527 3.181 1.00 79.44 112 THR A N 1
ATOM 925 C CA . THR A 1 112 ? 6.013 -20.535 4.226 1.00 79.44 112 THR A CA 1
ATOM 926 C C . THR A 1 112 ? 6.884 -19.289 4.077 1.00 79.44 112 THR A C 1
ATOM 928 O O . THR A 1 112 ? 6.432 -18.163 4.301 1.00 79.44 112 THR A O 1
ATOM 931 N N . GLU A 1 113 ? 8.149 -19.477 3.698 1.00 79.44 113 GLU A N 1
ATOM 932 C CA . GLU A 1 113 ? 9.099 -18.386 3.489 1.00 79.44 113 GLU A CA 1
ATOM 933 C C . GLU A 1 113 ? 8.740 -17.537 2.269 1.00 79.44 113 GLU A C 1
ATOM 935 O O . GLU A 1 113 ? 8.885 -16.308 2.305 1.00 79.44 113 GLU A O 1
ATOM 940 N N . ARG A 1 114 ? 8.247 -18.176 1.204 1.00 88.44 114 ARG A N 1
ATOM 941 C CA . ARG A 1 114 ? 7.713 -17.486 0.028 1.00 88.44 114 ARG A CA 1
ATOM 942 C C . ARG A 1 114 ? 6.420 -16.754 0.356 1.00 88.44 114 ARG A C 1
ATOM 944 O O . ARG A 1 114 ? 6.303 -15.569 0.053 1.00 88.44 114 ARG A O 1
ATOM 951 N N . ASP A 1 115 ? 5.483 -17.413 1.031 1.00 86.19 115 ASP A N 1
ATOM 952 C CA . ASP A 1 115 ? 4.202 -16.821 1.420 1.00 86.19 115 ASP A CA 1
ATOM 953 C C . ASP A 1 115 ? 4.377 -15.582 2.298 1.00 86.19 115 ASP A C 1
ATOM 955 O O . ASP A 1 115 ? 3.617 -14.621 2.166 1.00 86.19 115 ASP A O 1
ATOM 959 N N . ALA A 1 116 ? 5.390 -15.568 3.169 1.00 83.50 116 ALA A N 1
ATOM 960 C CA . ALA A 1 116 ? 5.753 -14.384 3.938 1.00 83.50 116 ALA A CA 1
ATOM 961 C C . ALA A 1 116 ? 6.246 -13.243 3.030 1.00 83.50 116 ALA A C 1
ATOM 963 O O . ALA A 1 116 ? 5.787 -12.105 3.171 1.00 83.50 116 ALA A O 1
ATOM 964 N N . ARG A 1 117 ? 7.129 -13.544 2.068 1.00 89.56 117 ARG A N 1
ATOM 965 C CA . ARG A 1 117 ? 7.715 -12.557 1.145 1.00 89.56 117 ARG A CA 1
ATOM 966 C C . ARG A 1 117 ? 6.721 -11.978 0.156 1.00 89.56 117 ARG A C 1
ATOM 968 O O . ARG A 1 117 ? 6.769 -10.786 -0.137 1.00 89.56 117 ARG A O 1
ATOM 975 N N . VAL A 1 118 ? 5.758 -12.778 -0.293 1.00 95.88 118 VAL A N 1
ATOM 976 C CA . VAL A 1 118 ? 4.676 -12.313 -1.169 1.00 95.88 118 VAL A CA 1
ATOM 977 C C . VAL A 1 118 ? 3.941 -11.111 -0.561 1.00 95.88 118 VAL A C 1
ATOM 979 O O . VAL A 1 118 ? 3.485 -10.245 -1.301 1.00 95.88 118 VAL A O 1
ATOM 982 N N . GLN A 1 119 ? 3.868 -11.005 0.768 1.00 93.19 119 GLN A N 1
ATOM 983 C CA . GLN A 1 119 ? 3.147 -9.936 1.470 1.00 93.19 119 GLN A CA 1
ATOM 984 C C . GLN A 1 119 ? 3.978 -8.662 1.706 1.00 93.19 119 GLN A C 1
ATOM 986 O O . GLN A 1 119 ? 3.458 -7.707 2.296 1.00 93.19 119 GLN A O 1
ATOM 991 N N . LEU A 1 120 ? 5.257 -8.646 1.312 1.00 95.12 120 LEU A N 1
ATOM 992 C CA . LEU A 1 120 ? 6.174 -7.527 1.543 1.00 95.12 120 LEU A CA 1
ATOM 993 C C . LEU A 1 120 ? 5.981 -6.405 0.521 1.00 95.12 120 LEU A C 1
ATOM 995 O O . LEU A 1 120 ? 5.569 -6.634 -0.616 1.00 95.12 120 LEU A O 1
ATOM 999 N N . LEU A 1 121 ? 6.353 -5.183 0.915 1.00 98.19 121 LEU A N 1
ATOM 1000 C CA . LEU A 1 121 ? 6.215 -3.973 0.096 1.00 98.19 121 LEU A CA 1
ATOM 1001 C C . LEU A 1 121 ? 6.876 -4.114 -1.282 1.00 98.19 121 LEU A C 1
ATOM 1003 O O . LEU A 1 121 ? 6.311 -3.691 -2.289 1.00 98.19 121 LEU A O 1
ATOM 1007 N N . GLY A 1 122 ? 8.053 -4.738 -1.338 1.00 97.44 122 GLY A N 1
ATOM 1008 C CA . GLY A 1 122 ? 8.803 -4.948 -2.570 1.00 97.44 122 GLY A CA 1
ATOM 1009 C C . GLY A 1 122 ? 8.084 -5.821 -3.592 1.00 97.44 122 GLY A C 1
ATOM 1010 O O . GLY A 1 122 ? 8.367 -5.691 -4.779 1.00 97.44 122 GLY A O 1
ATOM 1011 N N . ASN A 1 123 ? 7.113 -6.640 -3.185 1.00 98.44 123 ASN A N 1
ATOM 1012 C CA . ASN A 1 123 ? 6.301 -7.434 -4.103 1.00 98.44 123 ASN A CA 1
ATOM 1013 C C . ASN A 1 123 ? 5.063 -6.686 -4.624 1.00 98.44 123 ASN A C 1
ATOM 1015 O O . ASN A 1 123 ? 4.342 -7.208 -5.469 1.00 98.44 123 ASN A O 1
ATOM 1019 N N . LEU A 1 124 ? 4.789 -5.475 -4.138 1.00 98.38 124 LEU A N 1
ATOM 1020 C CA . LEU A 1 124 ? 3.561 -4.751 -4.452 1.00 98.38 124 LEU A CA 1
ATOM 1021 C C . LEU A 1 124 ? 3.798 -3.645 -5.474 1.00 98.38 124 LEU A C 1
ATOM 1023 O O . LEU A 1 124 ? 4.833 -2.971 -5.483 1.00 98.38 124 LEU A O 1
ATOM 1027 N N . THR A 1 125 ? 2.815 -3.428 -6.337 1.00 97.62 125 THR A N 1
ATOM 1028 C CA . THR A 1 125 ? 2.814 -2.310 -7.274 1.00 97.62 125 THR A CA 1
ATOM 1029 C C . THR A 1 125 ? 1.406 -1.782 -7.532 1.00 97.62 125 THR A C 1
ATOM 1031 O O . THR A 1 125 ? 0.432 -2.292 -6.986 1.00 97.62 125 THR A O 1
ATOM 1034 N N . LEU A 1 126 ? 1.297 -0.737 -8.349 1.00 96.62 126 LEU A N 1
ATOM 1035 C CA . LEU A 1 126 ? 0.038 -0.147 -8.786 1.00 96.62 126 LEU A CA 1
ATOM 1036 C C . LEU A 1 126 ? -0.250 -0.521 -10.239 1.00 96.62 126 LEU A C 1
ATOM 1038 O O . LEU A 1 126 ? 0.633 -0.382 -11.082 1.00 96.62 126 LEU A O 1
ATOM 1042 N N . LEU A 1 127 ? -1.487 -0.935 -10.537 1.00 94.44 127 LEU A N 1
ATOM 1043 C CA . LEU A 1 127 ? -1.972 -1.155 -11.904 1.00 94.44 127 LEU A CA 1
ATOM 1044 C C . LEU A 1 127 ? -3.401 -0.634 -12.117 1.00 94.44 127 LEU A C 1
ATOM 1046 O O . LEU A 1 127 ? -4.231 -0.698 -11.207 1.00 94.44 127 LEU A O 1
ATOM 1050 N N . PRO A 1 128 ? -3.751 -0.164 -13.329 1.00 89.44 128 PRO A N 1
ATOM 1051 C CA . PRO A 1 128 ? -5.144 0.090 -13.690 1.00 89.44 128 PRO A CA 1
ATOM 1052 C C . PRO A 1 128 ? -5.985 -1.191 -13.609 1.00 89.44 128 PRO A C 1
ATOM 1054 O O . PRO A 1 128 ? -5.510 -2.259 -13.992 1.00 89.44 128 PRO A O 1
ATOM 1057 N N . GLN A 1 129 ? -7.265 -1.085 -13.235 1.00 86.38 129 GLN A N 1
ATOM 1058 C CA . GLN A 1 129 ? -8.173 -2.234 -13.046 1.00 86.38 129 GLN A CA 1
ATOM 1059 C C . GLN A 1 129 ? -8.158 -3.242 -14.207 1.00 86.38 129 GLN A C 1
ATOM 1061 O O . GLN A 1 129 ? -8.088 -4.454 -14.001 1.00 86.38 129 GLN A O 1
ATOM 1066 N N . ARG A 1 130 ? -8.196 -2.742 -15.451 1.00 87.19 130 ARG A N 1
ATOM 1067 C CA . ARG A 1 130 ? -8.187 -3.584 -16.658 1.00 87.19 130 ARG A CA 1
ATOM 1068 C C . ARG A 1 130 ? -6.884 -4.361 -16.823 1.00 87.19 130 ARG A C 1
ATOM 1070 O O . ARG A 1 130 ? -6.921 -5.504 -17.263 1.00 87.19 130 ARG A O 1
ATOM 1077 N N . LEU A 1 131 ? -5.750 -3.741 -16.497 1.00 90.06 131 LEU A N 1
ATOM 1078 C CA . LEU A 1 131 ? -4.446 -4.395 -16.574 1.00 90.06 131 LEU A CA 1
ATOM 1079 C C . LEU A 1 131 ? -4.282 -5.391 -15.426 1.00 90.06 131 LEU A C 1
ATOM 1081 O O . LEU A 1 131 ? -3.876 -6.519 -15.678 1.00 90.06 131 LEU A O 1
ATOM 1085 N N . ASN A 1 132 ? -4.701 -5.012 -14.217 1.00 88.88 132 ASN A N 1
ATOM 1086 C CA . ASN A 1 132 ? -4.734 -5.882 -13.043 1.00 88.88 132 ASN A CA 1
ATOM 1087 C C . ASN A 1 132 ? -5.498 -7.184 -13.322 1.00 88.88 132 ASN A C 1
ATOM 1089 O O . ASN A 1 132 ? -4.970 -8.275 -13.149 1.00 88.88 132 ASN A O 1
ATOM 1093 N N . SER A 1 133 ? -6.708 -7.060 -13.876 1.00 85.62 133 SER A N 1
ATOM 1094 C CA . SER A 1 133 ? -7.555 -8.207 -14.239 1.00 85.62 133 SER A CA 1
ATOM 1095 C C . SER A 1 133 ? -6.934 -9.086 -15.331 1.00 85.62 133 SER A C 1
ATOM 1097 O O . SER A 1 133 ? -7.224 -10.274 -15.406 1.00 85.62 133 SER A O 1
ATOM 1099 N N . LYS A 1 134 ? -6.097 -8.504 -16.200 1.00 87.81 134 LYS A N 1
ATOM 1100 C CA . LYS A 1 134 ? -5.433 -9.221 -17.294 1.00 87.81 134 LYS A CA 1
ATOM 1101 C C . LYS A 1 134 ? -4.231 -10.029 -16.811 1.00 87.81 134 LYS A C 1
ATOM 1103 O O . LYS A 1 134 ? -3.986 -11.097 -17.361 1.00 87.81 134 LYS A O 1
ATOM 1108 N N . VAL A 1 135 ? -3.470 -9.509 -15.844 1.00 89.94 135 VAL A N 1
ATOM 1109 C CA . VAL A 1 135 ? -2.214 -10.134 -15.399 1.00 89.94 135 VAL A CA 1
ATOM 1110 C C . VAL A 1 135 ? -2.362 -10.973 -14.133 1.00 89.94 135 VAL A C 1
ATOM 1112 O O . VAL A 1 135 ? -1.786 -12.052 -14.100 1.00 89.94 135 VAL A O 1
ATOM 1115 N N . SER A 1 136 ? -3.142 -10.516 -13.144 1.00 86.75 136 SER A N 1
ATOM 1116 C CA . SER A 1 136 ? -3.553 -11.218 -11.915 1.00 86.75 136 SER A CA 1
ATOM 1117 C C . SER A 1 136 ? -2.585 -12.331 -11.452 1.00 86.75 136 SER A C 1
ATOM 1119 O O . SER A 1 136 ? -1.429 -12.067 -11.129 1.00 86.75 136 SER A O 1
ATOM 1121 N N . ASN A 1 137 ? -3.007 -13.599 -11.457 1.00 88.69 137 ASN A N 1
ATOM 1122 C CA . ASN A 1 137 ? -2.194 -14.733 -10.998 1.00 88.69 137 ASN A CA 1
ATOM 1123 C C . ASN A 1 137 ? -1.221 -15.287 -12.059 1.00 88.69 137 ASN A C 1
ATOM 1125 O O . ASN A 1 137 ? -0.705 -16.389 -11.904 1.00 88.69 137 ASN A O 1
ATOM 1129 N N . GLY A 1 138 ? -0.972 -14.553 -13.144 1.00 91.62 138 GLY A N 1
ATOM 1130 C CA . GLY A 1 138 ? -0.131 -14.984 -14.257 1.00 91.62 138 GLY A CA 1
ATOM 1131 C C . GLY A 1 138 ? 1.367 -15.114 -13.925 1.00 91.62 138 GLY A C 1
ATOM 1132 O O . GLY A 1 138 ? 1.837 -14.650 -12.877 1.00 91.62 138 GLY A O 1
ATOM 1133 N N . PRO A 1 139 ? 2.144 -15.740 -14.831 1.00 95.56 139 PRO A N 1
ATOM 1134 C CA . PRO A 1 139 ? 3.5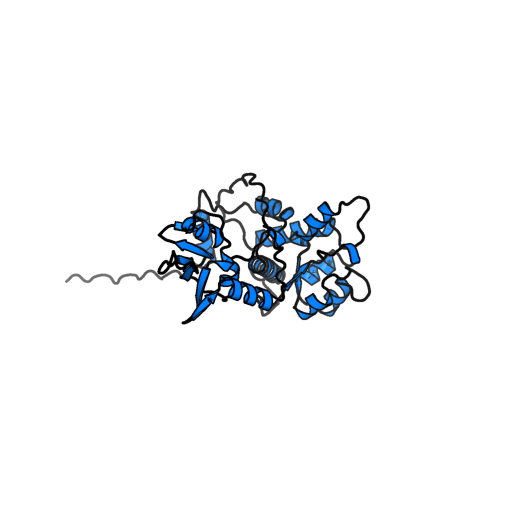94 -15.870 -14.693 1.00 95.56 139 PRO A CA 1
ATOM 1135 C C . PRO A 1 139 ? 4.304 -14.513 -14.814 1.00 95.56 139 PRO A C 1
ATOM 1137 O O . PRO A 1 139 ? 3.780 -13.575 -15.423 1.00 95.56 139 PRO A O 1
ATOM 1140 N N . TRP A 1 140 ? 5.534 -14.418 -14.296 1.00 95.56 140 TRP A N 1
ATOM 1141 C CA . TRP A 1 140 ? 6.384 -13.237 -14.502 1.00 95.56 140 TRP A CA 1
ATOM 1142 C C . TRP A 1 140 ? 6.656 -12.985 -15.988 1.00 95.56 140 TRP A C 1
ATOM 1144 O O . TRP A 1 140 ? 6.383 -11.903 -16.512 1.00 95.56 140 TRP A O 1
ATOM 1154 N N . THR A 1 141 ? 7.139 -14.021 -16.672 1.00 94.50 141 THR A N 1
ATOM 1155 C CA . THR A 1 141 ? 7.576 -14.013 -18.072 1.00 94.50 141 THR A CA 1
ATOM 1156 C C . THR A 1 141 ? 6.755 -14.984 -18.922 1.00 94.50 141 THR A C 1
ATOM 1158 O O . THR A 1 141 ? 5.914 -15.725 -18.414 1.00 94.50 141 THR A O 1
ATOM 1161 N N . GLY A 1 142 ? 6.992 -14.978 -20.236 1.00 90.62 142 GLY A N 1
ATOM 1162 C CA . GLY A 1 142 ? 6.246 -15.779 -21.208 1.00 90.62 142 GLY A CA 1
ATOM 1163 C C . GLY A 1 142 ? 5.115 -15.001 -21.883 1.00 90.62 142 GLY A C 1
ATOM 1164 O O . GLY A 1 142 ? 4.864 -13.841 -21.554 1.00 90.62 142 GLY A O 1
ATOM 1165 N N . ASP A 1 143 ? 4.463 -15.644 -22.854 1.00 88.00 143 ASP A N 1
ATOM 1166 C CA . ASP A 1 143 ? 3.352 -15.052 -23.608 1.00 88.00 143 ASP A CA 1
ATOM 1167 C C . ASP A 1 143 ? 2.188 -14.724 -22.667 1.00 88.00 143 ASP A C 1
ATOM 1169 O O . ASP A 1 143 ? 1.683 -15.588 -21.946 1.00 88.00 143 ASP A O 1
ATOM 1173 N N . GLY A 1 144 ? 1.804 -13.450 -22.626 1.00 87.00 144 GLY A N 1
ATOM 1174 C CA . GLY A 1 144 ? 0.794 -12.951 -21.700 1.00 87.00 144 GLY A CA 1
ATOM 1175 C C . GLY A 1 144 ? 1.269 -12.805 -20.249 1.00 87.00 144 GLY A C 1
ATOM 1176 O O . GLY A 1 144 ? 0.440 -12.514 -19.387 1.00 87.00 144 GLY A O 1
ATOM 1177 N N . GLY A 1 145 ? 2.567 -12.946 -19.965 1.00 92.44 145 GLY A N 1
ATOM 1178 C CA . GLY A 1 145 ? 3.141 -12.752 -18.631 1.00 92.44 145 GLY A CA 1
ATOM 1179 C C . GLY A 1 145 ? 3.085 -11.300 -18.142 1.00 92.44 145 GLY A C 1
ATOM 1180 O O . GLY A 1 145 ? 2.776 -10.362 -18.894 1.00 92.44 145 GLY A O 1
ATOM 1181 N N . LYS A 1 146 ? 3.396 -11.093 -16.859 1.00 94.75 146 LYS A N 1
ATOM 1182 C CA . LYS A 1 146 ? 3.372 -9.768 -16.219 1.00 94.75 146 LYS A CA 1
ATOM 1183 C C . LYS A 1 146 ? 4.310 -8.789 -16.909 1.00 94.75 146 LYS A C 1
ATOM 1185 O O . LYS A 1 146 ? 3.866 -7.713 -17.299 1.00 94.75 146 LYS A O 1
ATOM 1190 N N . VAL A 1 147 ? 5.562 -9.172 -17.146 1.00 94.81 147 VAL A N 1
ATOM 1191 C CA . VAL A 1 147 ? 6.568 -8.309 -17.782 1.00 94.81 147 VAL A CA 1
ATOM 1192 C C . VAL A 1 147 ? 6.104 -7.795 -19.143 1.00 94.81 147 VAL A C 1
ATOM 1194 O O . VAL A 1 147 ? 6.167 -6.595 -19.415 1.00 94.81 147 VAL A O 1
ATOM 1197 N N . GLU A 1 148 ? 5.599 -8.683 -20.000 1.00 94.75 148 GLU A N 1
ATOM 1198 C CA . GLU A 1 148 ? 5.142 -8.312 -21.338 1.00 94.75 148 GLU A CA 1
ATOM 1199 C C . GLU A 1 148 ? 3.970 -7.323 -21.279 1.00 94.75 148 GLU A C 1
ATOM 1201 O O . GLU A 1 148 ? 3.956 -6.317 -21.993 1.00 94.75 148 GLU A O 1
ATOM 1206 N N . ASN A 1 149 ? 2.994 -7.581 -20.407 1.00 94.88 149 ASN A N 1
ATOM 1207 C CA . ASN A 1 149 ? 1.828 -6.719 -20.247 1.00 94.88 149 ASN A CA 1
ATOM 1208 C C . ASN A 1 149 ? 2.179 -5.360 -19.633 1.00 94.88 149 ASN A C 1
ATOM 1210 O O . ASN A 1 149 ? 1.672 -4.343 -20.107 1.00 94.88 149 ASN A O 1
ATOM 1214 N N . LEU A 1 150 ? 3.066 -5.329 -18.636 1.00 94.62 150 LEU A N 1
ATOM 1215 C CA . LEU A 1 150 ? 3.565 -4.092 -18.038 1.00 94.62 150 LEU A CA 1
ATOM 1216 C C . LEU A 1 150 ? 4.310 -3.249 -19.082 1.00 94.62 150 LEU A C 1
ATOM 1218 O O . LEU A 1 150 ? 3.988 -2.077 -19.252 1.00 94.62 150 LEU A O 1
ATOM 1222 N N . ARG A 1 151 ? 5.219 -3.849 -19.867 1.00 93.94 151 ARG A N 1
ATOM 1223 C CA . ARG A 1 151 ? 5.936 -3.153 -20.956 1.00 93.94 151 ARG A CA 1
ATOM 1224 C C . ARG A 1 151 ? 4.990 -2.578 -22.018 1.00 93.94 151 ARG A C 1
ATOM 1226 O O . ARG A 1 151 ? 5.279 -1.528 -22.584 1.00 93.94 151 ARG A O 1
ATOM 1233 N N . LYS A 1 152 ? 3.888 -3.273 -22.326 1.00 92.62 152 LYS A N 1
ATOM 1234 C CA . LYS A 1 152 ? 2.936 -2.868 -23.376 1.00 92.62 152 LYS A CA 1
ATOM 1235 C C . LYS A 1 152 ? 1.921 -1.820 -22.930 1.00 92.62 152 LYS A C 1
ATOM 1237 O O . LYS A 1 152 ? 1.440 -1.063 -23.773 1.00 92.62 152 LYS A O 1
ATOM 1242 N N . HIS A 1 153 ? 1.509 -1.843 -21.665 1.00 90.12 153 HIS A N 1
ATOM 1243 C CA . HIS A 1 153 ? 0.293 -1.152 -21.230 1.00 90.12 153 HIS A CA 1
ATOM 1244 C C . HIS A 1 153 ? 0.483 -0.222 -20.031 1.00 90.12 153 HIS A C 1
ATOM 1246 O O . HIS A 1 153 ? -0.395 0.613 -19.807 1.00 90.12 153 HIS A O 1
ATOM 1252 N N . ASP A 1 154 ? 1.571 -0.348 -19.268 1.00 88.19 154 ASP A N 1
ATOM 1253 C CA . ASP A 1 154 ? 1.779 0.442 -18.058 1.00 88.19 154 ASP A CA 1
ATOM 1254 C C . ASP A 1 154 ? 2.709 1.644 -18.281 1.00 88.19 154 ASP A C 1
ATOM 1256 O O . ASP A 1 154 ? 3.718 1.557 -18.979 1.00 88.19 154 ASP A O 1
ATOM 1260 N N . ASN A 1 155 ? 2.359 2.777 -17.668 1.00 88.31 155 ASN A N 1
ATOM 1261 C CA . ASN A 1 155 ? 3.095 4.037 -17.797 1.00 88.31 155 ASN A CA 1
ATOM 1262 C C . ASN A 1 155 ? 3.643 4.568 -16.463 1.00 88.31 155 ASN A C 1
ATOM 1264 O O . ASN A 1 155 ? 4.260 5.635 -16.464 1.00 88.31 155 ASN A O 1
ATOM 1268 N N . LEU A 1 156 ? 3.437 3.863 -15.347 1.00 94.62 156 LEU A N 1
ATOM 1269 C CA . LEU A 1 156 ? 3.894 4.320 -14.036 1.00 94.62 156 LEU A CA 1
ATOM 1270 C C . LEU A 1 156 ? 5.413 4.156 -13.905 1.00 94.62 156 LEU A C 1
ATOM 1272 O O . LEU A 1 156 ? 6.000 3.155 -14.333 1.00 94.62 156 LEU A O 1
ATOM 1276 N N . ILE A 1 157 ? 6.077 5.139 -13.299 1.00 95.50 157 ILE A N 1
ATOM 1277 C CA . ILE A 1 157 ? 7.529 5.115 -13.099 1.00 95.50 157 ILE A CA 1
ATOM 1278 C C . ILE A 1 157 ? 7.940 4.000 -12.143 1.00 95.50 157 ILE A C 1
ATOM 1280 O O . ILE A 1 157 ? 8.978 3.375 -12.372 1.00 95.50 157 ILE A O 1
ATOM 1284 N N . ILE A 1 158 ? 7.125 3.688 -11.137 1.00 96.06 158 ILE A N 1
ATOM 1285 C CA . ILE A 1 158 ? 7.364 2.590 -10.200 1.00 96.06 158 ILE A CA 1
ATOM 1286 C C . ILE A 1 158 ? 7.492 1.239 -10.928 1.00 96.06 158 ILE A C 1
ATOM 1288 O O . ILE A 1 158 ? 8.388 0.452 -10.615 1.00 96.06 158 ILE A O 1
ATOM 1292 N N . ASN A 1 159 ? 6.679 1.006 -11.964 1.00 96.69 159 ASN A N 1
ATOM 1293 C CA . ASN A 1 159 ? 6.721 -0.202 -12.794 1.00 96.69 159 ASN A CA 1
ATOM 1294 C C . ASN A 1 159 ? 7.846 -0.150 -13.831 1.00 96.69 159 ASN A C 1
ATOM 1296 O O . ASN A 1 159 ? 8.533 -1.141 -14.064 1.00 96.69 159 ASN A O 1
ATOM 1300 N N . ARG A 1 160 ? 8.094 1.010 -14.446 1.00 94.81 160 ARG A N 1
ATOM 1301 C CA . ARG A 1 160 ? 9.206 1.162 -15.399 1.00 94.81 160 ARG A CA 1
ATOM 1302 C C . ARG A 1 160 ? 10.569 0.985 -14.733 1.00 94.81 160 ARG A C 1
ATOM 1304 O O . ARG A 1 160 ? 11.471 0.412 -15.339 1.00 94.81 160 ARG A O 1
ATOM 1311 N N . THR A 1 161 ? 10.717 1.472 -13.504 1.00 93.94 161 THR A N 1
ATOM 1312 C CA . THR A 1 161 ? 11.941 1.321 -12.704 1.00 93.94 161 THR A CA 1
ATOM 1313 C C . THR A 1 161 ? 12.146 -0.135 -12.313 1.00 93.94 161 THR A C 1
ATOM 1315 O O . THR A 1 161 ? 13.230 -0.663 -12.545 1.00 93.94 161 THR A O 1
ATOM 1318 N N . LEU A 1 162 ? 11.084 -0.802 -11.843 1.00 94.81 162 LEU A N 1
ATOM 1319 C CA . LEU A 1 162 ? 11.060 -2.246 -11.600 1.00 94.81 162 LEU A CA 1
ATOM 1320 C C . LEU A 1 162 ? 11.556 -3.026 -12.829 1.00 94.81 162 LEU A C 1
ATOM 1322 O O . LEU A 1 162 ? 12.545 -3.749 -12.748 1.00 94.81 162 LEU A O 1
ATOM 1326 N N . LEU A 1 163 ? 10.917 -2.838 -13.986 1.00 94.50 163 LEU A N 1
ATOM 1327 C CA . LEU A 1 163 ? 11.267 -3.569 -15.207 1.00 94.50 163 LEU A CA 1
ATOM 1328 C C . LEU A 1 163 ? 12.686 -3.275 -15.697 1.00 94.50 163 LEU A C 1
ATOM 1330 O O . LEU A 1 163 ? 13.332 -4.145 -16.262 1.00 94.50 163 LEU A O 1
ATOM 1334 N N . ARG A 1 164 ? 13.187 -2.053 -15.500 1.00 93.94 164 ARG A N 1
ATOM 1335 C CA . ARG A 1 164 ? 14.560 -1.702 -15.876 1.00 93.94 164 ARG A CA 1
ATOM 1336 C C . ARG A 1 164 ? 15.598 -2.383 -14.984 1.00 93.94 164 ARG A C 1
ATOM 1338 O O . ARG A 1 164 ? 16.701 -2.647 -15.453 1.00 93.94 164 ARG A O 1
ATOM 1345 N N . GLN A 1 165 ? 15.279 -2.580 -13.709 1.00 93.31 165 GLN A N 1
ATOM 1346 C CA . GLN A 1 165 ? 16.218 -3.099 -12.721 1.00 93.31 165 GLN A CA 1
ATOM 1347 C C . GLN A 1 165 ? 16.261 -4.628 -12.703 1.00 93.31 165 GLN A C 1
ATOM 1349 O O . GLN A 1 165 ? 17.346 -5.193 -12.601 1.00 93.31 165 GLN A O 1
ATOM 1354 N N . TYR A 1 166 ? 15.102 -5.276 -12.810 1.00 89.12 166 TYR A N 1
ATOM 1355 C CA . TYR A 1 166 ? 14.961 -6.723 -12.615 1.00 89.12 166 TYR A CA 1
ATOM 1356 C C . TYR A 1 166 ? 14.643 -7.481 -13.909 1.00 89.12 166 TYR A C 1
ATOM 1358 O O . TYR A 1 166 ? 14.816 -8.696 -13.978 1.00 89.12 166 TYR A O 1
ATOM 1366 N N . ASP A 1 167 ? 14.243 -6.755 -14.956 1.00 90.38 167 ASP A N 1
ATOM 1367 C CA . ASP A 1 167 ? 13.994 -7.287 -16.293 1.00 90.38 167 ASP A CA 1
ATOM 1368 C C . ASP A 1 167 ? 13.048 -8.501 -16.265 1.00 90.38 167 ASP A C 1
ATOM 1370 O O . ASP A 1 167 ? 11.912 -8.398 -15.795 1.00 90.38 167 ASP A O 1
ATOM 1374 N N . ASP A 1 168 ? 13.516 -9.649 -16.746 1.00 90.06 168 ASP A N 1
ATOM 1375 C CA . ASP A 1 168 ? 12.753 -10.888 -16.860 1.00 90.06 168 ASP A CA 1
ATOM 1376 C C . ASP A 1 168 ? 12.963 -11.832 -15.648 1.00 90.06 168 ASP A C 1
ATOM 1378 O O . ASP A 1 168 ? 12.548 -12.992 -15.686 1.00 90.06 168 ASP A O 1
ATOM 1382 N N . PHE A 1 169 ? 13.579 -11.362 -14.553 1.00 89.19 169 PHE A N 1
ATOM 1383 C CA . PHE A 1 169 ? 13.841 -12.156 -13.344 1.00 89.19 169 PHE A CA 1
ATOM 1384 C C . PHE A 1 169 ? 13.148 -11.571 -12.106 1.00 89.19 169 PHE A C 1
ATOM 1386 O O . PHE A 1 169 ? 13.224 -10.373 -11.848 1.00 89.19 169 PHE A O 1
ATOM 1393 N N . TRP A 1 170 ? 12.455 -12.417 -11.340 1.00 94.12 170 TRP A N 1
ATOM 1394 C CA . TRP A 1 170 ? 11.775 -12.018 -10.106 1.00 94.12 170 TRP A CA 1
ATOM 1395 C C . TRP A 1 170 ? 11.760 -13.179 -9.115 1.00 94.12 170 TRP A C 1
ATOM 1397 O O . TRP A 1 170 ? 11.178 -14.226 -9.400 1.00 94.12 170 TRP A O 1
ATOM 1407 N N . SER A 1 171 ? 12.396 -12.996 -7.961 1.00 87.88 171 SER A N 1
ATOM 1408 C CA . SER A 1 171 ? 12.418 -13.961 -6.864 1.00 87.88 171 SER A CA 1
ATOM 1409 C C . SER A 1 171 ? 12.261 -13.263 -5.512 1.00 87.88 171 SER A C 1
ATOM 1411 O O . SER A 1 171 ? 12.133 -12.042 -5.410 1.00 87.88 171 SER A O 1
ATOM 1413 N N . GLU A 1 172 ? 12.281 -14.058 -4.455 1.00 89.44 172 GLU A N 1
ATOM 1414 C CA . GLU A 1 172 ? 12.349 -13.647 -3.060 1.00 89.44 172 GLU A CA 1
ATOM 1415 C C . GLU A 1 172 ? 13.450 -12.613 -2.801 1.00 89.44 172 GLU A C 1
ATOM 1417 O O . GLU A 1 172 ? 13.209 -11.621 -2.117 1.00 89.44 172 GLU A O 1
ATOM 1422 N N . GLY A 1 173 ? 14.637 -12.806 -3.386 1.00 85.81 173 GLY A N 1
ATOM 1423 C CA . GLY A 1 173 ? 15.762 -11.886 -3.209 1.00 85.81 173 GLY A CA 1
ATOM 1424 C C . GLY A 1 173 ? 15.506 -10.505 -3.821 1.00 85.81 173 GLY A C 1
ATOM 1425 O O . GLY A 1 173 ? 15.889 -9.482 -3.245 1.00 85.81 173 GLY A O 1
ATOM 1426 N N . GLU A 1 174 ? 14.819 -10.448 -4.965 1.00 93.25 174 GLU A N 1
ATOM 1427 C CA . GLU A 1 174 ? 14.396 -9.195 -5.598 1.00 93.25 174 GLU A CA 1
ATOM 1428 C C . GLU A 1 174 ? 13.280 -8.513 -4.810 1.00 93.25 174 GLU A C 1
ATOM 1430 O O . GLU A 1 174 ? 13.299 -7.287 -4.686 1.00 93.25 174 GLU A O 1
ATOM 1435 N N . ILE A 1 175 ? 12.352 -9.285 -4.232 1.00 94.69 175 ILE A N 1
ATOM 1436 C CA . ILE A 1 175 ? 11.328 -8.762 -3.320 1.00 94.69 175 ILE A CA 1
ATOM 1437 C C . ILE A 1 175 ? 11.991 -8.107 -2.105 1.00 94.69 175 ILE A C 1
ATOM 1439 O O . ILE A 1 175 ? 11.651 -6.969 -1.774 1.00 94.69 175 ILE A O 1
ATOM 1443 N N . ASP A 1 176 ? 12.952 -8.779 -1.470 1.00 89.81 176 ASP A N 1
ATOM 1444 C CA . ASP A 1 176 ? 13.663 -8.258 -0.299 1.00 89.81 176 ASP A CA 1
ATOM 1445 C C . ASP A 1 176 ? 14.438 -6.978 -0.671 1.00 89.81 176 ASP A C 1
ATOM 1447 O O . ASP A 1 176 ? 14.272 -5.926 -0.049 1.00 89.81 176 ASP A O 1
ATOM 1451 N N . SER A 1 177 ? 15.194 -7.015 -1.773 1.00 89.38 177 SER A N 1
ATOM 1452 C CA . SER A 1 177 ? 15.972 -5.867 -2.263 1.00 89.38 177 SER A CA 1
ATOM 1453 C C . SER A 1 177 ? 15.089 -4.666 -2.617 1.00 89.38 177 SER A C 1
ATOM 1455 O O . SER A 1 177 ? 15.411 -3.525 -2.277 1.00 89.38 177 SER A O 1
ATOM 1457 N N . ARG A 1 178 ? 13.956 -4.903 -3.292 1.00 97.06 178 ARG A N 1
ATOM 1458 C CA . ARG A 1 178 ? 13.006 -3.843 -3.646 1.00 97.06 178 ARG A CA 1
ATOM 1459 C C . ARG A 1 178 ? 12.274 -3.310 -2.419 1.00 97.06 178 ARG A C 1
ATOM 1461 O O . ARG A 1 178 ? 11.981 -2.120 -2.381 1.00 97.06 178 ARG A O 1
ATOM 1468 N N . THR A 1 179 ? 11.998 -4.147 -1.419 1.00 95.69 179 THR A N 1
ATOM 1469 C CA . THR A 1 179 ? 11.403 -3.708 -0.146 1.00 95.69 179 THR A CA 1
ATOM 1470 C C . THR A 1 179 ? 12.303 -2.675 0.524 1.00 95.69 179 THR A C 1
ATOM 1472 O O . THR A 1 179 ? 11.817 -1.604 0.888 1.00 95.69 179 THR A O 1
ATOM 1475 N N . THR A 1 180 ? 13.610 -2.938 0.610 1.00 91.19 180 THR A N 1
ATOM 1476 C CA . THR A 1 180 ? 14.584 -1.983 1.161 1.00 91.19 180 THR A CA 1
ATOM 1477 C C . THR A 1 180 ? 14.605 -0.679 0.363 1.00 91.19 180 THR A C 1
ATOM 1479 O O . THR A 1 180 ? 14.399 0.384 0.941 1.00 91.19 180 THR A O 1
ATOM 1482 N N . ALA A 1 181 ? 14.733 -0.752 -0.967 1.00 94.12 181 ALA A N 1
ATOM 1483 C CA . ALA A 1 181 ? 14.780 0.438 -1.822 1.00 94.12 181 ALA A CA 1
ATOM 1484 C C . ALA A 1 181 ? 13.506 1.303 -1.724 1.00 94.12 181 ALA A C 1
ATOM 1486 O O . ALA A 1 181 ? 13.570 2.531 -1.695 1.00 94.12 181 ALA A O 1
ATOM 1487 N N . LEU A 1 182 ? 12.327 0.677 -1.652 1.00 97.12 182 LEU A N 1
ATOM 1488 C CA . LEU A 1 182 ? 11.070 1.402 -1.453 1.00 97.12 182 LEU A CA 1
ATOM 1489 C C . LEU A 1 182 ? 10.966 2.009 -0.050 1.00 97.12 182 LEU A C 1
ATOM 1491 O O . LEU A 1 182 ? 10.408 3.093 0.096 1.00 97.12 182 LEU A O 1
ATOM 1495 N N . SER A 1 183 ? 11.509 1.344 0.970 1.00 94.56 183 SER A N 1
ATOM 1496 C CA . SER A 1 183 ? 11.524 1.862 2.343 1.00 94.56 183 SER A CA 1
ATOM 1497 C C . SER A 1 183 ? 12.418 3.093 2.478 1.00 94.56 183 SER A C 1
ATOM 1499 O O . SER A 1 183 ? 12.044 4.044 3.158 1.00 94.56 183 SER A O 1
ATOM 1501 N N . GLU A 1 184 ? 13.559 3.111 1.786 1.00 94.62 184 GLU A N 1
ATOM 1502 C CA . GLU A 1 184 ? 14.436 4.285 1.700 1.00 94.62 184 GLU A CA 1
ATOM 1503 C C . GLU A 1 184 ? 13.706 5.471 1.055 1.00 94.62 184 GLU A C 1
ATOM 1505 O O . GLU A 1 184 ? 13.702 6.568 1.609 1.00 94.62 184 GLU A O 1
ATOM 1510 N N . ILE A 1 185 ? 12.990 5.243 -0.053 1.00 96.12 185 ILE A N 1
ATOM 1511 C CA . ILE A 1 185 ? 12.152 6.278 -0.681 1.00 96.12 185 ILE A CA 1
ATOM 1512 C C . ILE A 1 185 ? 11.078 6.786 0.292 1.00 96.12 185 ILE A C 1
ATOM 1514 O O . ILE A 1 185 ? 10.843 7.987 0.384 1.00 96.12 185 ILE A O 1
ATOM 1518 N N . ILE A 1 186 ? 10.420 5.894 1.036 1.00 95.31 186 ILE A N 1
ATOM 1519 C CA . ILE A 1 186 ? 9.414 6.275 2.039 1.00 95.31 186 ILE A CA 1
ATOM 1520 C C . ILE A 1 186 ? 10.033 7.170 3.122 1.00 95.31 186 ILE A C 1
ATOM 1522 O O . ILE A 1 186 ? 9.429 8.182 3.478 1.00 95.31 186 ILE A O 1
ATOM 1526 N N . ALA A 1 187 ? 11.234 6.845 3.606 1.00 92.19 187 ALA A N 1
ATOM 1527 C CA . ALA A 1 187 ? 11.957 7.675 4.569 1.00 92.19 187 ALA A CA 1
ATOM 1528 C C . ALA A 1 187 ? 12.332 9.055 3.989 1.00 92.19 187 ALA A C 1
ATOM 1530 O O . ALA A 1 187 ? 12.276 10.055 4.698 1.00 92.19 187 ALA A O 1
ATOM 1531 N N . GLU A 1 188 ? 12.634 9.151 2.690 1.00 92.81 188 GLU A N 1
ATOM 1532 C CA . GLU A 1 188 ? 12.856 10.444 2.025 1.00 92.81 188 GLU A CA 1
ATOM 1533 C C . GLU A 1 188 ? 11.575 11.286 1.902 1.00 92.81 188 GLU A C 1
ATOM 1535 O O . GLU A 1 188 ? 11.626 12.513 2.018 1.00 92.81 188 GLU A O 1
ATOM 1540 N N . ILE A 1 189 ? 10.424 10.650 1.654 1.00 93.31 189 ILE A N 1
ATOM 1541 C CA . ILE A 1 189 ? 9.127 11.336 1.534 1.00 93.31 189 ILE A CA 1
ATOM 1542 C C . ILE A 1 189 ? 8.674 11.872 2.898 1.00 93.31 189 ILE A C 1
ATOM 1544 O O . ILE A 1 189 ? 8.181 13.002 2.990 1.00 93.31 189 ILE A O 1
ATOM 1548 N N . TRP A 1 190 ? 8.837 11.069 3.953 1.00 90.25 190 TRP A N 1
ATOM 1549 C CA . TRP A 1 190 ? 8.430 11.396 5.321 1.00 90.25 190 TRP A CA 1
ATOM 1550 C C . TRP A 1 190 ? 9.619 11.306 6.292 1.00 90.25 190 TRP A C 1
ATOM 1552 O O . TRP A 1 190 ? 9.671 10.386 7.111 1.00 90.25 190 TRP A O 1
ATOM 1562 N N . PRO A 1 191 ? 10.561 12.264 6.224 1.00 83.75 191 PRO A N 1
ATOM 1563 C CA . PRO A 1 191 ? 11.758 12.234 7.052 1.00 83.75 191 PRO A CA 1
ATOM 1564 C C . PRO A 1 191 ? 11.430 12.520 8.514 1.00 83.75 191 PRO A C 1
ATOM 1566 O O . PRO A 1 191 ? 10.554 13.338 8.826 1.00 83.75 191 PRO A O 1
ATOM 1569 N N . VAL A 1 192 ? 12.196 11.911 9.418 1.00 77.75 192 VAL A N 1
ATOM 1570 C CA . VAL A 1 192 ? 12.141 12.260 10.842 1.00 77.75 192 VAL A CA 1
ATOM 1571 C C . VAL A 1 192 ? 12.504 13.741 11.039 1.00 77.75 192 VAL A C 1
ATOM 1573 O O . VAL A 1 192 ? 13.538 14.193 10.540 1.00 77.75 192 VAL A O 1
ATOM 1576 N N . PRO A 1 193 ? 11.711 14.516 11.801 1.00 72.56 193 PRO A N 1
ATOM 1577 C CA . PRO A 1 193 ? 12.073 15.878 12.177 1.00 72.56 193 PRO A CA 1
ATOM 1578 C C . PRO A 1 193 ? 13.431 15.975 12.880 1.00 72.56 193 PRO A C 1
ATOM 1580 O O . PRO A 1 193 ? 13.736 15.206 13.794 1.00 72.56 193 PRO A O 1
ATOM 1583 N N . GLU A 1 194 ? 14.223 16.984 12.519 1.00 68.31 194 GLU A N 1
ATOM 1584 C CA . GLU A 1 194 ? 15.480 17.281 13.208 1.00 68.31 194 GLU A CA 1
ATOM 1585 C C . GLU A 1 194 ? 15.231 17.534 14.707 1.00 68.31 194 GLU A C 1
ATOM 1587 O O . GLU A 1 194 ? 14.342 18.299 15.084 1.00 68.31 194 GLU A O 1
ATOM 1592 N N . GLY A 1 195 ? 16.006 16.872 15.571 1.00 63.44 195 GLY A N 1
ATOM 1593 C CA . GLY A 1 195 ? 15.864 16.966 17.028 1.00 63.44 195 GLY A CA 1
ATOM 1594 C C . GLY A 1 195 ? 14.807 16.043 17.646 1.00 63.44 195 GLY A C 1
ATOM 1595 O O . GLY A 1 195 ? 14.711 15.996 18.873 1.00 63.44 195 GLY A O 1
ATOM 1596 N N . HIS A 1 196 ? 14.056 15.272 16.849 1.00 65.25 196 HIS A N 1
ATOM 1597 C CA . HIS A 1 196 ? 13.182 14.222 17.372 1.00 65.25 196 HIS A CA 1
ATOM 1598 C C . HIS A 1 196 ? 14.032 13.079 17.947 1.00 65.25 196 HIS A C 1
ATOM 1600 O O . HIS A 1 196 ? 14.819 12.457 17.233 1.00 65.25 196 HIS A O 1
ATOM 1606 N N . ALA A 1 197 ? 13.882 12.792 19.243 1.00 59.69 197 ALA A N 1
ATOM 1607 C CA . ALA A 1 197 ? 14.537 11.652 19.874 1.00 59.69 197 ALA A CA 1
ATOM 1608 C C . ALA A 1 197 ? 13.882 10.360 19.355 1.00 59.69 197 ALA A C 1
ATOM 1610 O O . ALA A 1 197 ? 12.708 10.128 19.649 1.00 59.69 197 ALA A O 1
ATOM 1611 N N . PRO A 1 198 ? 14.586 9.511 18.582 1.00 57.31 198 PRO A N 1
ATOM 1612 C CA . PRO A 1 198 ? 13.994 8.275 18.092 1.00 57.31 198 PRO A CA 1
ATOM 1613 C C . PRO A 1 198 ? 13.616 7.407 19.291 1.00 57.31 198 PRO A C 1
ATOM 1615 O O . PRO A 1 198 ? 14.459 7.148 20.156 1.00 57.31 198 PRO A O 1
ATOM 1618 N N . LEU A 1 199 ? 12.376 6.916 19.350 1.00 53.72 199 LEU A N 1
ATOM 1619 C CA . LEU A 1 199 ? 12.114 5.760 20.197 1.00 53.72 199 LEU A CA 1
ATOM 1620 C C . LEU A 1 199 ? 12.955 4.613 19.634 1.00 53.72 199 LEU A C 1
ATOM 1622 O O . LEU A 1 199 ? 12.851 4.280 18.452 1.00 53.72 199 LEU A O 1
ATOM 1626 N N . ALA A 1 200 ? 13.781 3.991 20.476 1.00 48.25 200 ALA A N 1
ATOM 1627 C CA . ALA A 1 200 ? 14.224 2.638 20.186 1.00 48.25 200 ALA A CA 1
ATOM 1628 C C . ALA A 1 200 ? 12.947 1.821 19.977 1.00 48.25 200 ALA A C 1
ATOM 1630 O O . ALA A 1 200 ? 12.082 1.834 20.860 1.00 48.25 200 ALA A O 1
ATOM 1631 N N . ILE A 1 201 ? 12.794 1.181 18.813 1.00 47.31 201 ILE A N 1
ATOM 1632 C CA . ILE A 1 201 ? 11.679 0.268 18.569 1.00 47.31 201 ILE A CA 1
ATOM 1633 C C . ILE A 1 201 ? 11.737 -0.750 19.708 1.00 47.31 201 ILE A C 1
ATOM 1635 O O . ILE A 1 201 ? 12.601 -1.623 19.738 1.00 47.31 201 ILE A O 1
ATOM 1639 N N . ARG A 1 202 ? 10.860 -0.601 20.710 1.00 40.38 202 ARG A N 1
ATOM 1640 C CA . ARG A 1 202 ? 10.602 -1.679 21.660 1.00 40.38 202 ARG A CA 1
ATOM 1641 C C . ARG A 1 202 ? 10.204 -2.846 20.779 1.00 40.38 202 ARG A C 1
ATOM 1643 O O . ARG A 1 202 ? 9.319 -2.654 19.952 1.00 40.38 202 ARG A O 1
ATOM 1650 N N . GLU A 1 203 ? 10.849 -3.998 20.948 1.00 38.72 203 GLU A N 1
ATOM 1651 C CA . GLU A 1 203 ? 10.526 -5.266 20.285 1.00 38.72 203 GLU A CA 1
ATOM 1652 C C . GLU A 1 203 ? 9.081 -5.696 20.608 1.00 38.72 203 GLU A C 1
ATOM 1654 O O . GLU A 1 203 ? 8.810 -6.687 21.282 1.00 38.72 203 GLU A O 1
ATOM 1659 N N . GLN A 1 204 ? 8.097 -4.924 20.168 1.00 37.66 204 GLN A N 1
ATOM 1660 C CA . GLN A 1 204 ? 6.720 -5.334 20.115 1.00 37.66 204 GLN A CA 1
ATOM 1661 C C . GLN A 1 204 ? 6.629 -6.144 18.838 1.00 37.66 204 GLN A C 1
ATOM 1663 O O . GLN A 1 204 ? 6.375 -5.621 17.755 1.00 37.66 204 GLN A O 1
ATOM 1668 N N . LYS A 1 205 ? 6.923 -7.440 18.984 1.00 31.27 205 LYS A N 1
ATOM 1669 C CA . LYS A 1 205 ? 6.561 -8.490 18.033 1.00 31.27 205 LYS A CA 1
ATOM 1670 C C . LYS A 1 205 ? 5.223 -8.095 17.397 1.00 31.27 205 LYS A C 1
ATOM 1672 O O . LYS A 1 205 ? 4.262 -7.951 18.158 1.00 31.27 205 LYS A O 1
ATOM 1677 N N . PRO A 1 206 ? 5.141 -7.864 16.072 1.00 33.97 206 PRO A N 1
ATOM 1678 C CA . PRO A 1 206 ? 3.906 -7.397 15.467 1.00 33.97 206 PRO A CA 1
ATOM 1679 C C . PRO A 1 206 ? 2.821 -8.403 15.826 1.00 33.97 206 PRO A C 1
ATOM 1681 O O . PRO A 1 206 ? 2.921 -9.583 15.480 1.00 33.97 206 PRO A O 1
ATOM 1684 N N . ALA A 1 207 ? 1.835 -7.950 16.604 1.00 33.22 207 ALA A N 1
ATOM 1685 C CA . ALA A 1 207 ? 0.723 -8.783 17.018 1.00 33.22 207 ALA A CA 1
ATOM 1686 C C . ALA A 1 207 ? 0.131 -9.396 15.752 1.00 33.22 207 ALA A C 1
ATOM 1688 O O . ALA A 1 207 ? -0.223 -8.672 14.825 1.00 33.22 207 ALA A O 1
ATOM 1689 N N . SER A 1 208 ? 0.125 -10.724 15.666 1.00 36.12 208 SER A N 1
ATOM 1690 C CA . SER A 1 208 ? -0.561 -11.472 14.614 1.00 36.12 208 SER A CA 1
ATOM 1691 C C . SER A 1 208 ? -1.967 -10.895 14.423 1.00 36.12 208 SER A C 1
ATOM 1693 O O . SER A 1 208 ? -2.669 -10.649 15.400 1.00 36.12 208 SER A O 1
ATOM 1695 N N . GLY A 1 209 ? -2.349 -10.609 13.183 1.00 34.81 209 GLY A N 1
ATOM 1696 C CA . GLY A 1 209 ? -3.645 -10.012 12.876 1.00 34.81 209 GLY A CA 1
ATOM 1697 C C . GLY A 1 209 ? -3.630 -9.406 11.485 1.00 34.81 209 GLY A C 1
ATOM 1698 O O . GLY A 1 209 ? -2.828 -8.507 11.229 1.00 34.81 209 GLY A O 1
ATOM 1699 N N . SER A 1 210 ? -4.443 -9.976 10.601 1.00 37.56 210 SER A N 1
ATOM 1700 C CA . SER A 1 210 ? -4.694 -9.572 9.220 1.00 37.56 210 SER A CA 1
ATOM 1701 C C . SER A 1 210 ? -5.199 -8.131 9.117 1.00 37.56 210 SER A C 1
ATOM 1703 O O . SER A 1 210 ? -5.846 -7.634 10.040 1.00 37.56 210 SER A O 1
ATOM 1705 N N . ALA A 1 211 ? -4.977 -7.497 7.966 1.00 42.97 211 ALA A N 1
ATOM 1706 C CA . ALA A 1 211 ? -5.545 -6.211 7.591 1.00 42.97 211 ALA A CA 1
ATOM 1707 C C . ALA A 1 211 ? -7.046 -6.418 7.391 1.00 42.97 211 ALA A C 1
ATOM 1709 O O . ALA A 1 211 ? -7.524 -6.676 6.289 1.00 42.97 211 ALA A O 1
ATOM 1710 N N . ARG A 1 212 ? -7.778 -6.397 8.504 1.00 61.53 212 ARG A N 1
ATOM 1711 C CA . ARG A 1 212 ? -9.225 -6.238 8.502 1.00 61.53 212 ARG A CA 1
ATOM 1712 C C . ARG A 1 212 ? -9.507 -4.826 8.005 1.00 61.53 212 ARG A C 1
ATOM 1714 O O . ARG A 1 212 ? -8.847 -3.891 8.452 1.00 61.53 212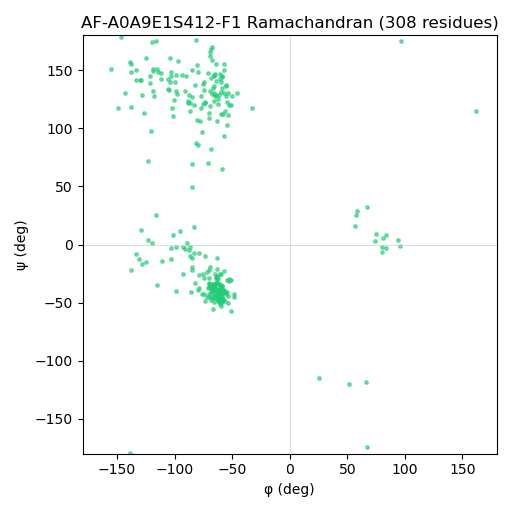 ARG A O 1
ATOM 1721 N N . ILE A 1 213 ? -10.469 -4.695 7.095 1.00 68.56 213 ILE A N 1
ATOM 1722 C CA . ILE A 1 213 ? -11.052 -3.393 6.752 1.00 68.56 213 ILE A CA 1
ATOM 1723 C C . ILE A 1 213 ? -11.506 -2.759 8.062 1.00 68.56 213 ILE A C 1
ATOM 1725 O O . ILE A 1 213 ? -12.158 -3.434 8.864 1.00 68.56 213 ILE A O 1
ATOM 1729 N N . ASP A 1 214 ? -11.126 -1.509 8.295 1.00 78.25 214 ASP A N 1
ATOM 1730 C CA . ASP A 1 214 ? -11.508 -0.755 9.484 1.00 78.25 214 ASP A CA 1
ATOM 1731 C C . ASP A 1 214 ? -12.370 0.468 9.121 1.00 78.25 214 ASP A C 1
ATOM 1733 O O . ASP A 1 214 ? -12.645 0.754 7.957 1.00 78.25 214 ASP A O 1
ATOM 1737 N N . LEU A 1 215 ? -12.868 1.185 10.130 1.00 78.44 215 LEU A N 1
ATOM 1738 C CA . LEU A 1 215 ? -13.669 2.393 9.900 1.00 78.44 215 LEU A CA 1
ATOM 1739 C C . LEU A 1 215 ? -12.855 3.515 9.237 1.00 78.44 215 LEU A C 1
ATOM 1741 O O . LEU A 1 215 ? -13.432 4.363 8.558 1.00 78.44 215 LEU A O 1
ATOM 1745 N N . ALA A 1 216 ? -11.529 3.525 9.401 1.00 76.56 216 ALA A N 1
ATOM 1746 C CA . ALA A 1 216 ? -10.675 4.512 8.754 1.00 76.56 216 ALA A CA 1
ATOM 1747 C C . ALA A 1 216 ? -10.602 4.287 7.236 1.00 76.56 216 ALA A C 1
ATOM 1749 O O . ALA A 1 216 ? -10.459 5.259 6.491 1.00 76.56 216 ALA A O 1
ATOM 1750 N N . ASP A 1 217 ? -10.759 3.049 6.762 1.00 74.00 217 ASP A N 1
ATOM 1751 C CA . ASP A 1 217 ? -10.889 2.750 5.333 1.00 74.00 217 ASP A CA 1
ATOM 1752 C C . ASP A 1 217 ? -12.156 3.334 4.721 1.00 74.00 217 ASP A C 1
ATOM 1754 O O . ASP A 1 217 ? -12.089 3.942 3.651 1.00 74.00 217 ASP A O 1
ATOM 1758 N N . LEU A 1 218 ? -13.286 3.191 5.416 1.00 83.75 218 LEU A N 1
ATOM 1759 C CA . LEU A 1 218 ? -14.562 3.749 4.973 1.00 83.75 218 LEU A CA 1
ATOM 1760 C C . LEU A 1 218 ? -14.536 5.285 4.993 1.00 83.75 218 LEU A C 1
ATOM 1762 O O . LEU A 1 218 ? -15.015 5.907 4.049 1.00 83.75 218 LEU A O 1
ATOM 1766 N N . LEU A 1 219 ? -13.920 5.889 6.019 1.00 79.38 219 LEU A N 1
ATOM 1767 C CA . LEU A 1 219 ? -13.714 7.342 6.107 1.00 79.38 219 LEU A CA 1
ATOM 1768 C C . LEU A 1 219 ? -12.836 7.864 4.968 1.00 79.38 219 LEU A C 1
ATOM 1770 O O . LEU A 1 219 ? -13.163 8.855 4.330 1.00 79.38 219 LEU A O 1
ATOM 1774 N N . SER A 1 220 ? -11.717 7.189 4.696 1.00 70.50 220 SER A N 1
ATOM 1775 C CA . SER A 1 220 ? -10.760 7.619 3.666 1.00 70.50 220 SER A CA 1
ATOM 1776 C C . SER A 1 220 ? -11.301 7.473 2.242 1.00 70.50 220 SER A C 1
ATOM 1778 O O . SER A 1 220 ? -10.726 8.033 1.312 1.00 70.50 220 SER A O 1
ATOM 1780 N N . ALA A 1 221 ? -12.336 6.654 2.059 1.00 75.94 221 ALA A N 1
ATOM 1781 C CA . ALA A 1 221 ? -12.999 6.426 0.782 1.00 75.94 221 ALA A CA 1
ATOM 1782 C C . ALA A 1 221 ? -14.324 7.197 0.653 1.00 75.94 221 ALA A C 1
ATOM 1784 O O . ALA A 1 221 ? -15.052 6.959 -0.308 1.00 75.94 221 ALA A O 1
ATOM 1785 N N . ASP A 1 222 ? -14.627 8.085 1.607 1.00 83.50 222 ASP A N 1
ATOM 1786 C CA . ASP A 1 222 ? -15.852 8.889 1.672 1.00 83.50 222 ASP A CA 1
ATOM 1787 C C . ASP A 1 222 ? -17.152 8.053 1.697 1.00 83.50 222 ASP A C 1
ATOM 1789 O O . ASP A 1 222 ? -18.219 8.529 1.314 1.00 83.50 222 ASP A O 1
ATOM 1793 N N . PHE A 1 223 ? -17.084 6.800 2.165 1.00 84.19 223 PHE A N 1
ATOM 1794 C CA . PHE A 1 223 ? -18.266 5.951 2.386 1.00 84.19 223 PHE A CA 1
ATOM 1795 C C . PHE A 1 223 ? -18.990 6.308 3.687 1.00 84.19 223 PHE A C 1
ATOM 1797 O O . PHE A 1 223 ? -20.188 6.065 3.822 1.00 84.19 223 PHE A O 1
ATOM 1804 N N . ILE A 1 224 ? -18.258 6.865 4.654 1.00 87.88 224 ILE A N 1
ATOM 1805 C CA . ILE A 1 224 ? -18.791 7.395 5.910 1.00 87.88 224 ILE A CA 1
ATOM 1806 C C . ILE A 1 224 ? -18.076 8.706 6.243 1.00 87.88 224 ILE A C 1
ATOM 1808 O O . ILE A 1 224 ? -16.944 8.923 5.814 1.00 87.88 224 ILE A O 1
ATOM 1812 N N . GLU A 1 225 ? -18.709 9.561 7.042 1.00 84.56 225 GLU A N 1
ATOM 1813 C CA . GLU A 1 225 ? -18.144 10.853 7.441 1.00 84.56 225 GLU A CA 1
ATOM 1814 C C . GLU A 1 225 ? -17.590 10.831 8.872 1.00 84.56 225 GLU A C 1
ATOM 1816 O O . GLU A 1 225 ? -18.101 10.151 9.767 1.00 84.56 225 GLU A O 1
ATOM 1821 N N . GLY A 1 226 ? -16.544 11.624 9.114 1.00 84.56 226 GLY A N 1
ATOM 1822 C CA . GLY A 1 226 ? -16.048 11.868 10.465 1.00 84.56 226 GLY A CA 1
ATOM 1823 C C . GLY A 1 226 ? -17.098 12.619 11.284 1.00 84.56 226 GLY A C 1
ATOM 1824 O O . GLY A 1 226 ? -17.585 13.667 10.872 1.00 84.56 226 GLY A O 1
ATOM 1825 N N . GLY A 1 227 ? -17.435 12.094 12.455 1.00 87.06 227 GLY A N 1
ATOM 1826 C CA . GLY A 1 227 ? -18.537 12.561 13.296 1.00 87.06 227 GLY A CA 1
ATOM 1827 C C . GLY A 1 227 ? -19.839 11.780 13.105 1.00 87.06 227 GLY A C 1
ATOM 1828 O O . GLY A 1 227 ? -20.804 12.067 13.813 1.00 87.06 227 GLY A O 1
ATOM 1829 N N . ALA A 1 228 ? -19.882 10.793 12.200 1.00 90.25 228 ALA A N 1
ATOM 1830 C CA . ALA A 1 228 ? -21.077 9.988 11.973 1.00 90.25 228 ALA A CA 1
ATOM 1831 C C . ALA A 1 228 ? -21.521 9.245 13.242 1.00 90.25 228 ALA A C 1
ATOM 1833 O O . ALA A 1 228 ? -20.703 8.716 14.008 1.00 90.25 228 ALA A O 1
ATOM 1834 N N . THR A 1 229 ? -22.837 9.199 13.454 1.00 95.00 229 THR A N 1
ATOM 1835 C CA . THR A 1 229 ? -23.435 8.539 14.616 1.00 95.00 229 THR A CA 1
ATOM 1836 C C . THR A 1 229 ? -23.751 7.085 14.284 1.00 95.00 229 THR A C 1
ATOM 1838 O O . THR A 1 229 ? -24.366 6.792 13.260 1.00 95.00 229 THR A O 1
ATOM 1841 N N . ILE A 1 230 ? -23.358 6.175 15.175 1.00 95.88 230 ILE A N 1
ATOM 1842 C CA . ILE A 1 230 ? -23.675 4.750 15.101 1.00 95.88 230 ILE A CA 1
ATOM 1843 C C . ILE A 1 230 ? -24.581 4.313 16.250 1.00 95.88 230 ILE A C 1
ATOM 1845 O O . ILE A 1 230 ? -24.497 4.829 17.372 1.00 95.88 230 ILE A O 1
ATOM 1849 N N . TYR A 1 231 ? -25.421 3.320 15.972 1.00 95.69 231 TYR A N 1
ATOM 1850 C CA . TYR A 1 231 ? -26.454 2.822 16.874 1.00 95.69 231 TYR A CA 1
ATOM 1851 C C . TYR A 1 231 ? -26.369 1.299 17.016 1.00 95.69 231 TYR A C 1
ATOM 1853 O O . TYR A 1 231 ? -26.109 0.596 16.037 1.00 95.69 231 TYR A O 1
ATOM 1861 N N . PRO A 1 232 ? -26.588 0.748 18.218 1.00 94.06 232 PRO A N 1
ATOM 1862 C CA . PRO A 1 232 ? -26.758 -0.686 18.391 1.00 94.06 232 PRO A CA 1
ATOM 1863 C C . PRO A 1 232 ? -28.013 -1.192 17.685 1.00 94.06 232 PRO A C 1
ATOM 1865 O O . PRO A 1 232 ? -29.084 -0.608 17.817 1.00 94.06 232 PRO A O 1
ATOM 1868 N N . ARG A 1 233 ? -27.930 -2.370 17.071 1.00 91.81 233 ARG A N 1
ATOM 1869 C CA . ARG A 1 233 ? -29.106 -3.083 16.539 1.00 91.81 233 ARG A CA 1
ATOM 1870 C C . ARG A 1 233 ? -29.924 -3.829 17.587 1.00 91.81 233 ARG A C 1
ATOM 1872 O O . ARG A 1 233 ? -30.955 -4.416 17.279 1.00 91.81 233 ARG A O 1
ATOM 1879 N N . SER A 1 234 ? -29.426 -3.896 18.813 1.00 87.56 234 SER A N 1
ATOM 1880 C CA . SER A 1 234 ? -30.074 -4.635 19.889 1.00 87.56 234 SER A CA 1
ATOM 1881 C C . SER A 1 234 ? -31.070 -3.742 20.619 1.00 87.56 234 SER A C 1
ATOM 1883 O O . SER A 1 234 ? -30.672 -2.729 21.189 1.00 87.56 234 SER A O 1
ATOM 1885 N N . GLU A 1 235 ? -32.334 -4.173 20.687 1.00 85.62 235 GLU A N 1
ATOM 1886 C CA . GLU A 1 235 ? -33.422 -3.490 21.413 1.00 85.62 235 GLU A CA 1
ATOM 1887 C C . GLU A 1 235 ? -33.059 -3.182 22.875 1.00 85.62 235 GLU A C 1
ATOM 1889 O O . GLU A 1 235 ? -33.475 -2.179 23.445 1.00 85.62 235 GLU A O 1
ATOM 1894 N N . LYS A 1 236 ? -32.203 -4.007 23.495 1.00 89.06 236 LYS A N 1
ATOM 1895 C CA . LYS A 1 236 ? -31.726 -3.790 24.869 1.00 89.06 236 LYS A CA 1
ATOM 1896 C C . LYS A 1 236 ? -30.960 -2.469 25.039 1.00 89.06 236 LYS A C 1
ATOM 1898 O O . LYS A 1 236 ? -30.867 -1.962 26.155 1.00 89.06 236 LYS A O 1
ATOM 1903 N N . PHE A 1 237 ? -30.375 -1.952 23.964 1.00 88.62 237 PHE A N 1
ATOM 1904 C CA . PHE A 1 237 ? -29.570 -0.732 23.952 1.00 88.62 237 PHE A CA 1
ATOM 1905 C C . PHE A 1 237 ? -30.218 0.362 23.096 1.00 88.62 237 PHE A C 1
ATOM 1907 O O . PHE A 1 237 ? -29.525 1.237 22.581 1.00 88.62 237 PHE A O 1
ATOM 1914 N N . GLU A 1 238 ? -31.541 0.317 22.939 1.00 86.81 238 GLU A N 1
ATOM 1915 C CA . GLU A 1 238 ? -32.291 1.339 22.217 1.00 86.81 238 GLU A CA 1
ATOM 1916 C C . GLU A 1 238 ? -32.027 2.742 22.798 1.00 86.81 238 GLU A C 1
ATOM 1918 O O . GLU A 1 238 ? -31.944 2.941 24.012 1.00 86.81 238 GLU A O 1
ATOM 1923 N N . GLY A 1 239 ? -31.836 3.724 21.913 1.00 85.50 239 GLY A N 1
ATOM 1924 C CA . GLY A 1 239 ? -31.506 5.106 22.279 1.00 85.50 239 GLY A CA 1
ATOM 1925 C C . GLY A 1 239 ? -30.033 5.358 22.626 1.00 85.50 239 GLY A C 1
ATOM 1926 O O . GLY A 1 239 ? -29.642 6.515 22.801 1.00 85.50 239 GLY A O 1
ATOM 1927 N N . LEU A 1 240 ? -29.195 4.317 22.694 1.00 92.88 240 LEU A N 1
ATOM 1928 C CA . LEU A 1 240 ? -27.750 4.482 22.816 1.00 92.88 240 LEU A CA 1
ATOM 1929 C C . LEU A 1 240 ? -27.149 4.915 21.474 1.00 92.88 240 LEU A C 1
ATOM 1931 O O . LEU A 1 240 ? -27.500 4.394 20.419 1.00 92.88 240 LEU A O 1
ATOM 1935 N N . ARG A 1 241 ? -26.207 5.855 21.540 1.00 93.75 241 ARG A N 1
ATOM 1936 C CA . ARG A 1 241 ? -25.474 6.382 20.388 1.00 93.75 241 ARG A CA 1
ATOM 1937 C C . ARG A 1 241 ? -23.982 6.432 20.684 1.00 93.75 241 ARG A C 1
ATOM 1939 O O . ARG A 1 241 ? -23.590 6.773 21.803 1.00 93.75 241 ARG A O 1
ATOM 1946 N N . ALA A 1 242 ? -23.179 6.115 19.682 1.00 95.50 242 ALA A N 1
ATOM 1947 C CA . ALA A 1 242 ? -21.742 6.357 19.664 1.00 95.50 242 ALA A CA 1
ATOM 1948 C C . ALA A 1 242 ? -21.386 7.174 18.419 1.00 95.50 242 ALA A C 1
ATOM 1950 O O . ALA A 1 242 ? -22.166 7.219 17.473 1.00 95.50 242 ALA A O 1
ATOM 1951 N N . THR A 1 243 ? -20.229 7.823 18.414 1.00 95.31 243 THR A N 1
ATOM 1952 C CA . THR A 1 243 ? -19.768 8.630 17.276 1.00 95.31 243 THR A CA 1
ATOM 1953 C C . THR A 1 243 ? -18.442 8.111 16.760 1.00 95.31 243 THR A C 1
ATOM 1955 O O . THR A 1 243 ? -17.564 7.765 17.548 1.00 95.31 243 THR A O 1
ATOM 1958 N N . ILE A 1 244 ? -18.281 8.067 15.444 1.00 90.94 244 ILE A N 1
ATOM 1959 C CA . ILE A 1 244 ? -17.004 7.754 14.804 1.00 90.94 244 ILE A CA 1
ATOM 1960 C C . ILE A 1 244 ? -16.253 9.067 14.637 1.00 90.94 244 ILE A C 1
ATOM 1962 O O . ILE A 1 244 ? -16.769 9.987 14.016 1.00 90.94 244 ILE A O 1
ATOM 1966 N N . ASN A 1 245 ? -15.054 9.193 15.191 1.00 84.69 245 ASN A N 1
ATOM 1967 C CA . ASN A 1 245 ? -14.256 10.402 15.011 1.00 84.69 245 ASN A CA 1
ATOM 1968 C C . ASN A 1 245 ? -13.499 10.392 13.667 1.00 84.69 245 ASN A C 1
ATOM 1970 O O . ASN A 1 245 ? -13.517 9.409 12.929 1.00 84.69 245 ASN A O 1
ATOM 1974 N N . SER A 1 246 ? -12.799 11.481 13.343 1.00 76.44 246 SER A N 1
ATOM 1975 C CA . SER A 1 246 ? -12.058 11.623 12.077 1.00 76.44 246 SER A CA 1
ATOM 1976 C C . SER A 1 246 ? -10.909 10.621 11.884 1.00 76.44 246 SER A C 1
ATOM 1978 O O . SER A 1 246 ? -10.366 10.528 10.790 1.00 76.44 246 SER A O 1
ATOM 1980 N N . GLU A 1 247 ? -10.519 9.886 12.926 1.00 71.56 247 GLU A N 1
ATOM 1981 C CA . GLU A 1 247 ? -9.471 8.858 12.882 1.00 71.56 247 GLU A CA 1
ATOM 1982 C C . GLU A 1 247 ? -10.045 7.435 12.745 1.00 71.56 247 GLU A C 1
ATOM 1984 O O . GLU A 1 247 ? -9.282 6.471 12.689 1.00 71.56 247 GLU A O 1
ATOM 1989 N N . GLY A 1 248 ? -11.374 7.282 12.721 1.00 75.44 248 GLY A N 1
ATOM 1990 C CA . GLY A 1 248 ? -12.047 5.979 12.686 1.00 75.44 248 GLY A CA 1
ATOM 1991 C C . GLY A 1 248 ? -12.214 5.315 14.053 1.00 75.44 248 GLY A C 1
ATOM 1992 O O . GLY A 1 248 ? -12.653 4.169 14.125 1.00 75.44 248 GLY A O 1
ATOM 1993 N N . ALA A 1 249 ? -11.899 6.015 15.144 1.00 81.50 249 ALA A N 1
ATOM 1994 C CA . ALA A 1 249 ? -12.148 5.517 16.490 1.00 81.50 249 ALA A CA 1
ATOM 1995 C C . ALA A 1 249 ? -13.583 5.816 16.935 1.00 81.50 249 ALA A C 1
ATOM 1997 O O . ALA A 1 249 ? -14.181 6.817 16.541 1.00 81.50 249 ALA A O 1
ATOM 1998 N N . ILE A 1 250 ? -14.121 4.954 17.794 1.00 91.56 250 ILE A N 1
ATOM 1999 C CA . ILE A 1 250 ? -15.503 5.044 18.267 1.00 91.56 250 ILE A CA 1
ATOM 2000 C C . ILE A 1 250 ? -15.515 5.670 19.652 1.00 91.56 250 ILE A C 1
ATOM 2002 O O . ILE A 1 250 ? -14.888 5.161 20.580 1.00 91.56 250 ILE A O 1
ATOM 2006 N N . GLU A 1 251 ? -16.270 6.746 19.802 1.00 93.75 251 GLU A N 1
ATOM 2007 C CA . GLU A 1 251 ? -16.499 7.421 21.068 1.00 93.75 251 GLU A CA 1
ATOM 2008 C C . GLU A 1 251 ? -17.880 7.054 21.606 1.00 93.75 251 GLU A C 1
ATOM 2010 O O . GLU A 1 251 ? -18.916 7.325 20.997 1.00 93.75 251 GLU A O 1
ATOM 2015 N N . LEU A 1 252 ? -17.891 6.409 22.768 1.00 93.00 252 LEU A N 1
ATOM 2016 C CA . LEU A 1 252 ? -19.092 5.904 23.415 1.00 93.00 252 LEU A CA 1
ATOM 2017 C C . LEU A 1 252 ? -19.020 6.195 24.912 1.00 93.00 252 LEU A C 1
ATOM 2019 O O . LEU A 1 252 ? -18.129 5.713 25.607 1.00 93.00 252 LEU A O 1
ATOM 2023 N N . GLY A 1 253 ? -19.966 6.987 25.423 1.00 85.69 253 GLY A N 1
ATOM 2024 C CA . GLY A 1 253 ? -20.047 7.288 26.857 1.00 85.69 253 GLY A CA 1
ATOM 2025 C C . GLY A 1 253 ? -18.785 7.949 27.431 1.00 85.69 253 GLY A C 1
ATOM 2026 O O . GLY A 1 253 ? -18.476 7.751 28.603 1.00 85.69 253 GLY A O 1
ATOM 2027 N N . GLY A 1 254 ? -18.035 8.695 26.611 1.00 85.31 254 GLY A N 1
ATOM 2028 C CA . GLY A 1 254 ? -16.764 9.319 26.997 1.00 85.31 254 GLY A CA 1
ATOM 2029 C C . GLY A 1 254 ? -15.546 8.386 26.966 1.00 85.31 254 GLY A C 1
ATOM 2030 O O . GLY A 1 254 ? -14.464 8.802 27.370 1.00 85.31 254 GLY A O 1
ATOM 2031 N N . GLN A 1 255 ? -15.695 7.143 26.496 1.00 87.75 255 GLN A N 1
ATOM 2032 C CA . GLN A 1 255 ? -14.588 6.218 26.243 1.00 87.75 255 GLN A CA 1
ATOM 2033 C C . GLN A 1 255 ? -14.323 6.088 24.742 1.00 87.75 255 GLN A C 1
ATOM 2035 O O . GLN A 1 255 ? -15.261 6.067 23.944 1.00 87.75 255 GLN A O 1
ATOM 2040 N N . LYS A 1 256 ? -13.041 5.985 24.374 1.00 87.00 256 LYS A N 1
ATOM 2041 C CA . LYS A 1 256 ? -12.577 5.775 22.997 1.00 87.00 256 LYS A CA 1
ATOM 2042 C C . LYS A 1 256 ? -12.256 4.294 22.788 1.00 87.00 256 LYS A C 1
ATOM 2044 O O . LYS A 1 256 ? -11.553 3.697 23.603 1.00 87.00 256 LYS A O 1
ATOM 2049 N N . PHE A 1 257 ? -12.746 3.725 21.693 1.00 80.88 257 PHE A N 1
ATOM 2050 C CA . PHE A 1 257 ? -12.494 2.351 21.268 1.00 80.88 257 PHE A CA 1
ATOM 2051 C C . PHE A 1 257 ? -11.852 2.338 19.881 1.00 80.88 257 PHE A C 1
ATOM 2053 O O . PHE A 1 257 ? -12.174 3.160 19.025 1.00 80.88 257 PHE A O 1
ATOM 2060 N N . ASP A 1 258 ? -10.959 1.380 19.664 1.00 77.38 258 ASP A N 1
ATOM 2061 C CA . ASP A 1 258 ? -10.207 1.188 18.419 1.00 77.38 258 ASP A CA 1
ATOM 2062 C C . ASP A 1 258 ? -10.963 0.367 17.361 1.00 77.38 258 ASP A C 1
ATOM 2064 O O . ASP A 1 258 ? -10.543 0.298 16.210 1.00 77.38 258 ASP A O 1
ATOM 2068 N N . SER A 1 259 ? -12.074 -0.276 17.735 1.00 81.25 259 SER A N 1
ATOM 2069 C CA . SER A 1 259 ? -12.826 -1.162 16.849 1.00 81.25 259 SER A CA 1
ATOM 2070 C C . SER A 1 259 ? -14.300 -1.292 17.241 1.00 81.25 259 SER A C 1
ATOM 2072 O O . SER A 1 259 ? -14.671 -1.230 18.419 1.00 81.25 259 SER A O 1
ATOM 2074 N N . LEU A 1 260 ? -15.152 -1.548 16.240 1.00 87.19 260 LEU A N 1
ATOM 2075 C CA . LEU A 1 260 ? -16.594 -1.780 16.415 1.00 87.19 260 LEU A CA 1
ATOM 2076 C C . LEU A 1 260 ? -16.876 -2.930 17.388 1.00 87.19 260 LEU A C 1
ATOM 2078 O O . LEU A 1 260 ? -17.773 -2.838 18.229 1.00 87.19 260 LEU A O 1
ATOM 2082 N N . SER A 1 261 ? -16.090 -4.004 17.294 1.00 83.38 261 SER A N 1
ATOM 2083 C CA . SER A 1 261 ? -16.215 -5.179 18.157 1.00 83.38 261 SER A CA 1
ATOM 2084 C C . SER A 1 261 ? -15.791 -4.885 19.598 1.00 83.38 261 SER A C 1
ATOM 2086 O O . SER A 1 261 ? -16.430 -5.384 20.525 1.00 83.38 261 SER A O 1
ATOM 2088 N N . ALA A 1 262 ? -14.764 -4.052 19.823 1.00 76.06 262 ALA A N 1
ATOM 2089 C CA .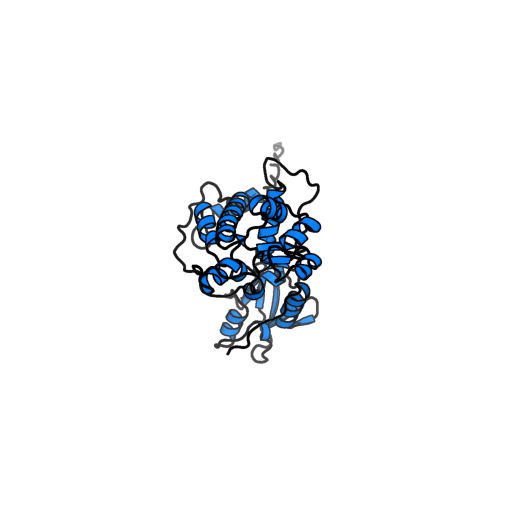 ALA A 1 262 ? -14.374 -3.635 21.171 1.00 76.06 262 ALA A CA 1
ATOM 2090 C C . ALA A 1 262 ? -15.469 -2.788 21.837 1.00 76.06 262 ALA A C 1
ATOM 2092 O O . ALA A 1 262 ? -15.853 -3.073 22.974 1.00 76.06 262 ALA A O 1
ATOM 2093 N N . ALA A 1 263 ? -16.036 -1.822 21.106 1.00 88.69 263 ALA A N 1
ATOM 2094 C CA . ALA A 1 263 ? -17.152 -1.010 21.589 1.00 88.69 263 ALA A CA 1
ATOM 2095 C C . ALA A 1 263 ? -18.408 -1.864 21.874 1.00 88.69 263 ALA A C 1
ATOM 2097 O O . ALA A 1 263 ? -19.035 -1.733 22.927 1.00 88.69 263 ALA A O 1
ATOM 2098 N N . ALA A 1 264 ? -18.745 -2.810 20.989 1.00 86.31 264 ALA A N 1
ATOM 2099 C CA . ALA A 1 264 ? -19.878 -3.719 21.188 1.00 86.31 264 ALA A CA 1
ATOM 2100 C C . ALA A 1 264 ? -19.662 -4.666 22.382 1.00 86.31 264 ALA A C 1
ATOM 2102 O O . ALA A 1 264 ? -20.575 -4.900 23.179 1.00 86.31 264 ALA A O 1
ATOM 2103 N N . LYS A 1 265 ? -18.445 -5.197 22.557 1.00 85.00 265 LYS A N 1
ATOM 2104 C CA . LYS A 1 265 ? -18.081 -6.033 23.710 1.00 85.00 265 LYS A CA 1
ATOM 2105 C C . LYS A 1 265 ? -18.199 -5.269 25.024 1.00 85.00 265 LYS A C 1
ATOM 2107 O O . LYS A 1 265 ? -18.658 -5.845 26.008 1.00 85.00 265 LYS A O 1
ATOM 2112 N N . HIS A 1 266 ? -17.819 -3.992 25.042 1.00 90.69 266 HIS A N 1
ATOM 2113 C CA . HIS A 1 266 ? -17.955 -3.146 26.225 1.00 90.69 266 HIS A CA 1
ATOM 2114 C C . HIS A 1 266 ? -19.415 -3.046 26.693 1.00 90.69 266 HIS A C 1
ATOM 2116 O O . HIS A 1 266 ? -19.689 -3.184 27.882 1.00 90.69 266 HIS A O 1
ATOM 2122 N N . LEU A 1 267 ? -20.360 -2.893 25.761 1.00 91.06 267 LEU A N 1
ATOM 2123 C CA . LEU A 1 267 ? -21.790 -2.810 26.077 1.00 91.06 267 LEU A CA 1
ATOM 2124 C C . LEU A 1 267 ? -22.418 -4.162 26.420 1.00 91.06 267 LEU A C 1
ATOM 2126 O O . LEU A 1 267 ? -23.226 -4.276 27.341 1.00 91.06 267 LEU A O 1
ATOM 2130 N N . THR A 1 268 ? -22.074 -5.198 25.662 1.00 88.69 268 THR A N 1
ATOM 2131 C CA . THR A 1 268 ? -22.709 -6.518 25.780 1.00 88.69 268 THR A CA 1
ATOM 2132 C C . THR A 1 268 ? -22.092 -7.395 26.868 1.00 88.69 268 THR A C 1
ATOM 2134 O O . THR A 1 268 ? -22.727 -8.359 27.297 1.00 88.69 268 THR A O 1
ATOM 2137 N N . GLY A 1 269 ? -20.865 -7.095 27.303 1.00 85.31 269 GLY A N 1
ATOM 2138 C CA . GLY A 1 269 ? -20.085 -7.906 28.238 1.00 85.31 269 GLY A CA 1
ATOM 2139 C C . GLY A 1 269 ? -19.507 -9.194 27.635 1.00 85.31 269 GLY A C 1
ATOM 2140 O O . GLY A 1 269 ? -18.881 -9.970 28.354 1.00 85.31 269 GLY A O 1
ATOM 2141 N N . ARG A 1 270 ? -19.694 -9.441 26.330 1.00 73.50 270 ARG A N 1
ATOM 2142 C CA . ARG A 1 270 ? -19.223 -10.646 25.626 1.00 73.50 270 ARG A CA 1
ATOM 2143 C C . ARG A 1 270 ? -18.642 -10.303 24.250 1.00 73.50 270 ARG A C 1
ATOM 2145 O O . ARG A 1 270 ? -19.014 -9.273 23.688 1.00 73.50 270 ARG A O 1
ATOM 2152 N N . PRO A 1 271 ? -17.749 -11.134 23.684 1.00 74.44 271 PRO A N 1
ATOM 2153 C CA . PRO A 1 271 ? -17.311 -10.969 22.299 1.00 74.44 271 PRO A CA 1
ATOM 2154 C C . PRO A 1 271 ? -18.520 -10.828 21.365 1.00 74.44 271 PRO A C 1
ATOM 2156 O O . PRO A 1 271 ? -19.459 -11.616 21.445 1.00 74.44 271 PRO A O 1
ATOM 2159 N N . THR A 1 272 ? -18.524 -9.777 20.548 1.00 77.75 272 THR A N 1
ATOM 2160 C CA . THR A 1 272 ? -19.639 -9.425 19.663 1.00 77.75 272 THR A CA 1
ATOM 2161 C C . THR A 1 272 ? -19.062 -8.893 18.358 1.00 77.75 272 THR A C 1
ATOM 2163 O O . THR A 1 272 ? -18.184 -8.029 18.393 1.00 77.75 272 THR A O 1
ATOM 2166 N N . ASN A 1 273 ? -19.537 -9.404 17.219 1.00 81.31 273 ASN A N 1
ATOM 2167 C CA . ASN A 1 273 ? -19.102 -8.942 15.904 1.00 81.31 273 ASN A CA 1
ATOM 2168 C C . ASN A 1 273 ? -19.640 -7.527 15.646 1.00 81.31 273 ASN A C 1
ATOM 2170 O O . ASN A 1 273 ? -20.839 -7.332 15.453 1.00 81.31 273 ASN A O 1
ATOM 2174 N N . GLY A 1 274 ? -18.745 -6.540 15.658 1.00 84.50 274 GLY A N 1
ATOM 2175 C CA . GLY A 1 274 ? -19.103 -5.136 15.527 1.00 84.50 274 GLY A CA 1
ATOM 2176 C C . GLY A 1 274 ? -19.760 -4.775 14.192 1.00 84.50 274 GLY A C 1
ATOM 2177 O O . GLY A 1 274 ? -20.724 -4.019 14.187 1.00 84.50 274 GLY A O 1
ATOM 2178 N N . TRP A 1 275 ? -19.314 -5.349 13.074 1.00 86.75 275 TRP A N 1
ATOM 2179 C CA . TRP A 1 275 ? -19.862 -5.030 11.745 1.00 86.75 275 TRP A CA 1
ATOM 2180 C C . TRP A 1 275 ? -21.345 -5.376 11.616 1.00 86.75 275 TRP A C 1
ATOM 2182 O O . TRP A 1 275 ? -22.107 -4.663 10.971 1.00 86.75 275 TRP A O 1
ATOM 2192 N N . TRP A 1 276 ? -21.755 -6.452 12.282 1.00 86.12 276 TRP A N 1
ATOM 2193 C CA . TRP A 1 276 ? -23.138 -6.913 12.306 1.00 86.12 276 TRP A CA 1
ATOM 2194 C C . TRP A 1 276 ? -23.988 -6.219 13.358 1.00 86.12 276 TRP A C 1
ATOM 2196 O O . TRP A 1 276 ? -25.211 -6.241 13.250 1.00 86.12 276 TRP A O 1
ATOM 2206 N N . TRP A 1 277 ? -23.361 -5.658 14.392 1.00 90.81 277 TRP A N 1
ATOM 2207 C CA . TRP A 1 277 ? -24.053 -5.166 15.578 1.00 90.81 277 TRP A CA 1
ATOM 2208 C C . TRP A 1 277 ? -24.413 -3.683 15.508 1.00 90.81 277 TRP A C 1
ATOM 2210 O O . TRP A 1 277 ? -25.368 -3.268 16.164 1.00 90.81 277 TRP A O 1
ATOM 2220 N N . TRP A 1 278 ? -23.675 -2.904 14.720 1.00 93.81 278 TRP A N 1
ATOM 2221 C CA . TRP A 1 278 ? -23.867 -1.464 14.593 1.00 93.81 278 TRP A CA 1
ATOM 2222 C C . TRP A 1 278 ? -24.565 -1.087 13.276 1.00 93.81 278 TRP A C 1
ATOM 2224 O O . TRP A 1 278 ? -24.259 -1.629 12.213 1.00 93.81 278 TRP A O 1
ATOM 2234 N N . THR A 1 279 ? -25.477 -0.121 13.346 1.00 95.25 279 THR A N 1
ATOM 2235 C CA . THR A 1 279 ? -25.936 0.684 12.205 1.00 95.25 279 THR A CA 1
ATOM 2236 C C . THR A 1 279 ? -25.301 2.065 12.271 1.00 95.25 279 THR A C 1
ATOM 2238 O O . THR A 1 279 ? -24.835 2.485 13.329 1.00 95.25 279 THR A O 1
ATOM 2241 N N . ILE A 1 280 ? -25.271 2.772 11.151 1.00 94.88 280 ILE A N 1
ATOM 2242 C CA . ILE A 1 280 ? -24.738 4.126 11.025 1.00 94.88 280 ILE A CA 1
ATOM 2243 C C . ILE A 1 280 ? -25.752 5.017 10.317 1.00 94.88 280 ILE A C 1
ATOM 2245 O O . ILE A 1 280 ? -26.446 4.575 9.404 1.00 94.88 280 ILE A O 1
ATOM 2249 N N . GLU A 1 281 ? -25.856 6.260 10.766 1.00 91.12 281 GLU A N 1
ATOM 2250 C CA . GLU A 1 281 ? -26.646 7.295 10.105 1.00 91.12 281 GLU A CA 1
ATOM 2251 C C . GLU A 1 281 ? -25.829 7.923 8.971 1.00 91.12 281 GLU A C 1
ATOM 2253 O O . GLU A 1 281 ? -24.754 8.479 9.203 1.00 91.12 281 GLU A O 1
ATOM 2258 N N . VAL A 1 282 ? -26.342 7.819 7.743 1.00 81.50 282 VAL A N 1
ATOM 2259 C CA . VAL A 1 282 ? -25.771 8.438 6.541 1.00 81.50 282 VAL A CA 1
ATOM 2260 C C . VAL A 1 282 ? -26.878 9.256 5.881 1.00 81.50 282 VAL A C 1
ATOM 2262 O O . VAL A 1 282 ? -27.882 8.722 5.414 1.00 81.50 282 VAL A O 1
ATOM 2265 N N . GLY A 1 283 ? -26.729 10.581 5.875 1.00 78.19 283 GLY A N 1
ATOM 2266 C CA . GLY A 1 283 ? -27.797 11.476 5.429 1.00 78.19 283 GLY A CA 1
ATOM 2267 C C . GLY A 1 283 ? -29.011 11.426 6.364 1.00 78.19 283 GLY A C 1
ATOM 2268 O O . GLY A 1 283 ? -28.904 11.810 7.525 1.00 78.19 283 GLY A O 1
ATOM 2269 N N . SER A 1 284 ? -30.172 11.008 5.850 1.00 75.69 284 SER A N 1
ATOM 2270 C CA . SER A 1 284 ? -31.417 10.859 6.627 1.00 75.69 284 SER A CA 1
ATOM 2271 C C . SER A 1 284 ? -31.763 9.414 6.986 1.00 75.69 284 SER A C 1
ATOM 2273 O O . SER A 1 284 ? -32.767 9.191 7.664 1.00 75.69 284 SER A O 1
ATOM 2275 N N . ASP A 1 285 ? -30.970 8.450 6.517 1.00 84.06 285 ASP A N 1
ATOM 2276 C CA . ASP A 1 285 ? -31.268 7.026 6.614 1.00 84.06 285 ASP A CA 1
ATOM 2277 C C . ASP A 1 285 ? -30.243 6.308 7.504 1.00 84.06 285 ASP A C 1
ATOM 2279 O O . ASP A 1 285 ? -29.083 6.713 7.628 1.00 84.06 285 ASP A O 1
ATOM 2283 N N . GLN A 1 286 ? -30.684 5.229 8.157 1.00 88.50 286 GLN A N 1
ATOM 2284 C CA . GLN A 1 286 ? -29.793 4.324 8.881 1.00 88.50 286 GLN A CA 1
ATOM 2285 C C . GLN A 1 286 ? -29.462 3.111 8.020 1.00 88.50 286 GLN A C 1
ATOM 2287 O O . GLN A 1 286 ? -30.359 2.421 7.538 1.00 88.50 286 GLN A O 1
ATOM 2292 N N . HIS A 1 287 ? -28.172 2.821 7.915 1.00 92.12 287 HIS A N 1
ATOM 2293 C CA . HIS A 1 287 ? -27.628 1.702 7.156 1.00 92.12 287 HIS A CA 1
ATOM 2294 C C . HIS A 1 287 ? -26.868 0.750 8.072 1.00 92.12 287 HIS A C 1
ATOM 2296 O O . HIS A 1 287 ? -26.310 1.152 9.097 1.00 92.12 287 HIS A O 1
ATOM 2302 N N . GLU A 1 288 ? -26.825 -0.530 7.720 1.00 93.50 288 GLU A N 1
ATOM 2303 C CA . GLU A 1 288 ? -25.998 -1.483 8.451 1.00 93.50 288 GLU A CA 1
ATOM 2304 C C . GLU A 1 288 ? -24.525 -1.276 8.086 1.00 93.50 288 GLU A C 1
ATOM 2306 O O . GLU A 1 288 ? -24.167 -1.203 6.912 1.00 93.50 288 GLU A O 1
ATOM 2311 N N . LEU A 1 289 ? -23.632 -1.227 9.080 1.00 89.25 289 LEU A N 1
ATOM 2312 C CA . LEU A 1 289 ? -22.211 -0.985 8.802 1.00 89.25 289 LEU A CA 1
ATOM 2313 C C . LEU A 1 289 ? -21.575 -2.085 7.942 1.00 89.25 289 LEU A C 1
ATOM 2315 O O . LEU A 1 289 ? -20.651 -1.806 7.179 1.00 89.25 289 LEU A O 1
ATOM 2319 N N . ARG A 1 290 ? -22.077 -3.324 8.025 1.00 89.19 290 ARG A N 1
ATOM 2320 C CA . ARG A 1 290 ? -21.662 -4.407 7.121 1.00 89.19 290 ARG A CA 1
ATOM 2321 C C . ARG A 1 290 ? -22.037 -4.151 5.659 1.00 89.19 290 ARG A 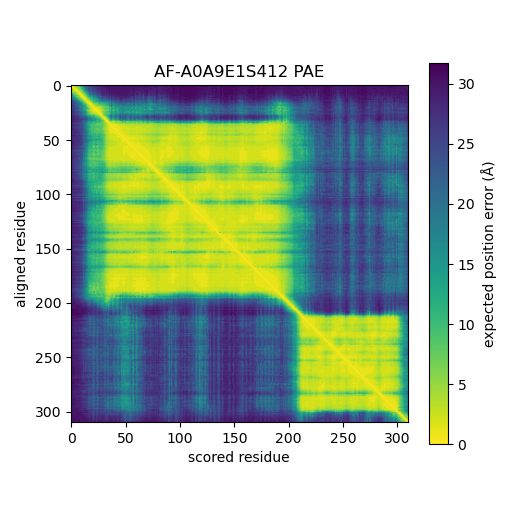C 1
ATOM 2323 O O . ARG A 1 290 ? -21.284 -4.559 4.790 1.00 89.19 290 ARG A O 1
ATOM 2330 N N . GLU A 1 291 ? -23.158 -3.484 5.385 1.00 88.94 291 GLU A N 1
ATOM 2331 C CA . GLU A 1 291 ? -23.599 -3.205 4.011 1.00 88.94 291 GLU A CA 1
ATOM 2332 C C . GLU A 1 291 ? -22.693 -2.153 3.384 1.00 88.94 291 GLU A C 1
ATOM 2334 O O . GLU A 1 291 ? -22.165 -2.376 2.305 1.00 88.94 291 GLU A O 1
ATOM 2339 N N . ILE A 1 292 ? -22.381 -1.085 4.120 1.00 89.19 292 ILE A N 1
ATOM 2340 C CA . ILE A 1 292 ? -21.410 -0.076 3.674 1.00 89.19 292 ILE A CA 1
ATOM 2341 C C . ILE A 1 292 ? -20.022 -0.697 3.472 1.00 89.19 292 ILE A C 1
ATOM 2343 O O . ILE A 1 292 ? -19.326 -0.390 2.504 1.00 89.19 292 ILE A O 1
ATOM 2347 N N . ARG A 1 293 ? -19.609 -1.607 4.365 1.00 84.25 293 ARG A N 1
ATOM 2348 C CA . ARG A 1 293 ? -18.365 -2.370 4.193 1.00 84.25 293 ARG A CA 1
ATOM 2349 C C . ARG A 1 293 ? -18.393 -3.223 2.919 1.00 84.25 293 ARG A C 1
ATOM 2351 O O . ARG A 1 293 ? -17.379 -3.270 2.225 1.00 84.25 293 ARG A O 1
ATOM 2358 N N . GLN A 1 294 ? -19.515 -3.871 2.615 1.00 78.25 294 GLN A N 1
ATOM 2359 C CA . GLN A 1 294 ? -19.675 -4.667 1.400 1.00 78.25 294 GLN A CA 1
ATOM 2360 C C . GLN A 1 294 ? -19.668 -3.788 0.146 1.00 78.25 294 GLN A C 1
ATOM 2362 O O . GLN A 1 294 ? -18.956 -4.090 -0.801 1.00 78.25 294 GLN A O 1
ATOM 2367 N N . GLU A 1 295 ? -20.372 -2.656 0.153 1.00 82.81 295 GLU A N 1
ATOM 2368 C CA . GLU A 1 295 ? -20.356 -1.698 -0.958 1.00 82.81 295 GLU A CA 1
ATOM 2369 C C . GLU A 1 295 ? -18.942 -1.170 -1.225 1.00 82.81 295 GLU A C 1
ATOM 2371 O O . GLU A 1 295 ? -18.525 -1.037 -2.377 1.00 82.81 295 GLU A O 1
ATOM 2376 N N . TYR A 1 296 ? -18.172 -0.917 -0.163 1.00 79.06 296 TYR A N 1
ATOM 2377 C CA . TYR A 1 296 ? -16.760 -0.578 -0.279 1.00 79.06 296 TYR A CA 1
ATOM 2378 C C . TYR A 1 296 ? -15.954 -1.716 -0.919 1.00 79.06 296 TYR A C 1
ATOM 2380 O O . TYR A 1 296 ? -15.188 -1.470 -1.850 1.00 79.06 296 TYR A O 1
ATOM 2388 N N . LEU A 1 297 ? -16.123 -2.958 -0.460 1.00 69.31 297 LEU A N 1
ATOM 2389 C CA . LEU A 1 297 ? -15.453 -4.135 -1.027 1.00 69.31 297 LEU A CA 1
ATOM 2390 C C . LEU A 1 297 ? -15.766 -4.317 -2.518 1.00 69.31 297 LEU A C 1
ATOM 2392 O O . LEU A 1 297 ? -14.840 -4.448 -3.329 1.00 69.31 297 LEU A O 1
ATOM 2396 N N . ASP A 1 298 ? -17.042 -4.219 -2.881 1.00 69.00 298 ASP A N 1
ATOM 2397 C CA . ASP A 1 298 ? -17.537 -4.331 -4.250 1.00 69.00 298 ASP A CA 1
ATOM 2398 C C . ASP A 1 298 ? -16.960 -3.214 -5.133 1.00 69.00 298 ASP A C 1
ATOM 2400 O O . ASP A 1 298 ? -16.466 -3.470 -6.236 1.00 69.00 298 ASP A O 1
ATOM 2404 N N . ALA A 1 299 ? -16.929 -1.974 -4.630 1.00 63.75 299 ALA A N 1
ATOM 2405 C CA . ALA A 1 299 ? -16.328 -0.833 -5.322 1.00 63.75 299 ALA A CA 1
ATOM 2406 C C . ALA A 1 299 ? -14.810 -0.990 -5.524 1.00 63.75 299 ALA A C 1
ATOM 2408 O O . ALA A 1 299 ? -14.253 -0.481 -6.500 1.00 63.75 299 ALA A O 1
ATOM 2409 N N . GLN A 1 300 ? -14.129 -1.712 -4.629 1.00 57.94 300 GLN A N 1
ATOM 2410 C CA . GLN A 1 300 ? -12.708 -2.045 -4.757 1.00 57.94 300 GLN A CA 1
ATOM 2411 C C . GLN A 1 300 ? -12.452 -3.282 -5.641 1.00 57.94 300 GLN A C 1
ATOM 2413 O O . GLN A 1 300 ? -11.291 -3.565 -5.957 1.00 57.94 300 GLN A O 1
ATOM 2418 N N . GLY A 1 301 ? -13.499 -3.999 -6.071 1.00 45.34 301 GLY A N 1
ATOM 2419 C CA . GLY A 1 301 ? -13.396 -5.247 -6.830 1.00 45.34 301 GLY A CA 1
ATOM 2420 C C . GLY A 1 301 ? -12.809 -6.405 -6.016 1.00 45.34 301 GLY A C 1
ATOM 2421 O O . GLY A 1 301 ? -12.075 -7.219 -6.574 1.00 45.34 301 GLY A O 1
ATOM 2422 N N . CYS A 1 302 ? -13.061 -6.434 -4.703 1.00 45.12 302 CYS A N 1
ATOM 2423 C CA . CYS A 1 302 ? -12.636 -7.496 -3.789 1.00 45.12 302 CYS A CA 1
ATOM 2424 C C . CYS A 1 302 ? -13.830 -8.384 -3.417 1.00 45.12 302 CYS A C 1
ATOM 2426 O O . CYS A 1 302 ? -14.869 -7.858 -3.037 1.00 45.12 302 CYS A O 1
ATOM 2428 N N . ASP A 1 303 ? -13.658 -9.705 -3.483 1.00 39.56 303 ASP A N 1
ATOM 2429 C CA . ASP A 1 303 ? -14.628 -10.672 -2.951 1.00 39.56 303 ASP A CA 1
ATOM 2430 C C . ASP A 1 303 ? -14.401 -10.839 -1.436 1.00 39.56 303 ASP A C 1
ATOM 2432 O O . ASP A 1 303 ? -13.247 -10.871 -0.984 1.00 39.56 303 ASP A O 1
ATOM 2436 N N . ASP A 1 304 ? -15.478 -10.890 -0.649 1.00 41.62 304 ASP A N 1
ATOM 2437 C CA . ASP A 1 304 ? -15.417 -11.009 0.815 1.00 41.62 304 ASP A CA 1
ATOM 2438 C C . ASP A 1 304 ? -15.159 -12.472 1.188 1.00 41.62 304 ASP A C 1
ATOM 2440 O O . ASP A 1 304 ? -16.075 -13.252 1.427 1.00 41.62 304 ASP A O 1
ATOM 2444 N N . THR A 1 305 ? -13.892 -12.882 1.213 1.00 38.22 305 THR A N 1
ATOM 2445 C CA . THR A 1 305 ? -13.514 -14.139 1.867 1.00 38.22 305 THR A CA 1
ATOM 2446 C C . THR A 1 305 ? -13.308 -13.868 3.357 1.00 38.22 305 THR A C 1
ATOM 2448 O O . THR A 1 305 ? -12.175 -13.866 3.845 1.00 38.22 305 THR A O 1
ATOM 2451 N N . GLU A 1 306 ? -14.382 -13.570 4.091 1.00 42.56 306 GLU A N 1
ATOM 2452 C CA . GLU A 1 306 ? -14.396 -13.914 5.513 1.00 42.56 306 GLU A CA 1
ATOM 2453 C C . GLU A 1 306 ? -14.699 -15.412 5.601 1.00 42.56 306 GLU A C 1
ATOM 2455 O O . GLU A 1 306 ? -15.816 -15.855 5.347 1.00 42.56 306 GLU A O 1
ATOM 2460 N N . ASP A 1 307 ? -13.659 -16.185 5.929 1.00 37.53 307 ASP A N 1
ATOM 2461 C CA . ASP A 1 307 ? -13.819 -17.488 6.559 1.00 37.53 307 ASP A CA 1
ATOM 2462 C C . ASP A 1 307 ? -14.683 -17.291 7.811 1.00 37.53 307 ASP A C 1
ATOM 2464 O O . ASP A 1 307 ? -14.278 -16.647 8.787 1.00 37.53 307 ASP A O 1
ATOM 2468 N N . ASP A 1 308 ? -15.891 -17.840 7.742 1.00 33.53 308 ASP A N 1
ATOM 2469 C CA . ASP A 1 308 ? -16.674 -18.253 8.893 1.00 33.53 308 ASP A CA 1
ATOM 2470 C C . ASP A 1 308 ? -15.837 -19.262 9.697 1.00 33.53 308 ASP A C 1
ATOM 2472 O O . ASP A 1 308 ? -15.871 -20.462 9.430 1.00 33.53 308 ASP A O 1
ATOM 2476 N N . GLU A 1 309 ? -15.085 -18.796 10.692 1.00 32.19 309 GLU A N 1
ATOM 2477 C CA . GLU A 1 309 ? -14.642 -19.661 11.784 1.00 32.19 309 GLU A CA 1
ATOM 2478 C C . GLU A 1 309 ? -14.975 -19.033 13.144 1.00 32.19 309 GLU A C 1
ATOM 2480 O O . GLU A 1 309 ? -14.710 -17.854 13.408 1.00 32.19 309 GLU A O 1
ATOM 2485 N N . ASP A 1 310 ? -15.623 -19.878 13.949 1.00 31.89 310 ASP A N 1
ATOM 2486 C CA . ASP A 1 310 ? -16.286 -19.663 15.242 1.00 31.89 310 ASP A CA 1
ATOM 2487 C C . ASP A 1 310 ? -15.425 -19.035 16.361 1.00 31.89 310 ASP A C 1
ATOM 2489 O O . ASP A 1 310 ? -14.220 -19.360 16.491 1.00 31.89 310 ASP A O 1
#

Sequence (310 aa):
MTGDSPDTATPYVWQTPKNIVQKELTEQTEALAWPGDQALIEWIAHMPIYRKLSRSRLRMVLEAVEDHLLGWGTEKGTYQETRVKRHSFHIEHLMPQEWSKHWPLPEETDETERDARVQLLGNLTLLPQRLNSKVSNGPWTGDGGKVENLRKHDNLIINRTLLRQYDDFWSEGEIDSRTTALSEIIAEIWPVPEGHAPLAIREQKPASGSARIDLADLLSADFIEGGATIYPRSEKFEGLRATINSEGAIELGGQKFDSLSAAAKHLTGRPTNGWWWWTIEVGSDQHELREIRQEYLDAQGCDDTEDDED

Radius of gyration: 23.53 Å; Cα contacts (8 Å, |Δi|>4): 413; chains: 1; bounding box: 50×93×52 Å

Secondary structure (DSSP, 8-state):
---PPPP---------HHHHHHHHHHH--SSSPPPPHHHHHHHHHH--GGGTS-HHHHHHHHHHHHHHHTTTTSTT--S-SSPPPTT-SEEEESS-TTGGGTSPPPTTS-HHHHHHHHTSGGGEEEE-HHHHHHHTT--SSSTT-HHHHHHHH---HHHHHHHHHHTT---HHHHHHHHHHHHHHHHHHSPPPTT--PPP--------------HHHHHHTTSS-TT-EEEESSGGGTT--EEE-TTSPEEETTEEESSHHHHHHHHHSS---HHHHEEEEETTEEEEHHHHHHHHHHHTT---------

Solvent-accessible surface area (backbone atoms only — not comparable to full-atom values): 18422 Å² total; per-residue (Å²): 138,88,82,81,80,86,80,80,79,77,80,86,76,82,73,55,70,69,59,53,54,44,52,55,58,62,72,48,84,86,89,78,56,64,55,36,53,69,57,44,31,61,50,50,53,74,33,43,38,65,38,62,37,43,71,64,61,49,45,54,52,55,47,49,49,37,27,43,76,50,18,51,97,45,96,85,42,52,93,64,97,67,72,72,70,78,93,62,54,39,83,39,45,65,56,26,92,65,28,77,84,60,45,85,77,56,95,91,54,55,71,69,61,48,60,49,45,45,28,23,59,32,21,51,46,76,33,48,63,73,56,40,74,67,30,53,64,45,28,58,55,64,94,77,5,38,51,57,49,42,74,74,73,59,84,54,60,63,56,53,52,47,45,72,73,44,55,88,56,85,52,70,68,51,26,49,54,40,20,42,56,52,32,53,51,49,31,69,75,62,59,64,55,88,88,52,76,51,53,75,81,71,88,68,70,78,73,86,66,71,45,61,88,50,56,44,54,37,40,77,67,68,75,43,60,66,61,32,44,32,31,57,72,48,78,92,44,62,92,48,67,30,31,28,40,83,77,33,33,38,39,43,94,93,43,81,29,86,40,57,32,57,50,40,18,69,75,69,76,42,96,40,66,20,52,82,39,31,30,32,52,57,94,94,46,78,42,51,44,46,56,57,51,46,55,51,32,55,75,70,72,47,80,87,81,72,78,89,74,136

Mean predicted aligned error: 15.26 Å